Protein AF-A0A923B7R2-F1 (afdb_monomer)

Structure (mmCIF, N/CA/C/O backbone):
data_AF-A0A923B7R2-F1
#
_entry.id   AF-A0A923B7R2-F1
#
loop_
_atom_site.group_PDB
_atom_site.id
_atom_site.type_symbol
_atom_site.label_atom_id
_atom_site.label_alt_id
_atom_site.label_comp_id
_atom_site.label_asym_id
_atom_site.label_entity_id
_atom_site.label_seq_id
_atom_site.pdbx_PDB_ins_code
_atom_site.Cartn_x
_atom_site.Cartn_y
_atom_site.Cartn_z
_atom_site.occupancy
_atom_site.B_iso_or_equiv
_atom_site.auth_seq_id
_atom_site.auth_comp_id
_atom_site.auth_asym_id
_atom_site.auth_atom_id
_atom_site.pdbx_PDB_model_num
ATOM 1 N N . MET A 1 1 ? 20.388 -42.501 -27.452 1.00 42.38 1 MET A N 1
ATOM 2 C CA . MET A 1 1 ? 20.254 -43.195 -26.150 1.00 42.38 1 MET A CA 1
ATOM 3 C C . MET A 1 1 ? 20.115 -42.126 -25.075 1.00 42.38 1 MET A C 1
ATOM 5 O O . MET A 1 1 ? 20.877 -41.170 -25.158 1.00 42.38 1 MET A O 1
ATOM 9 N N . PRO A 1 2 ? 19.153 -42.205 -24.140 1.00 53.19 2 PRO A N 1
ATOM 10 C CA . PRO A 1 2 ? 19.069 -41.233 -23.049 1.00 53.19 2 PRO A CA 1
ATOM 11 C C . PRO A 1 2 ? 20.236 -41.446 -22.065 1.00 53.19 2 PRO A C 1
ATOM 13 O O . PRO A 1 2 ? 20.651 -42.596 -21.878 1.00 53.19 2 PRO A O 1
ATOM 16 N N . PRO A 1 3 ? 20.800 -40.387 -21.454 1.00 56.22 3 PRO A N 1
ATOM 17 C CA . PRO A 1 3 ? 21.884 -40.548 -20.495 1.00 56.22 3 PRO A CA 1
ATOM 18 C C . PRO A 1 3 ? 21.389 -41.209 -19.202 1.00 56.22 3 PRO A C 1
ATOM 20 O O . PRO A 1 3 ? 20.280 -40.962 -18.724 1.00 56.22 3 PRO A O 1
ATOM 23 N N . LYS A 1 4 ? 22.237 -42.086 -18.658 1.00 50.56 4 LYS A N 1
ATOM 24 C CA . LYS A 1 4 ? 22.033 -42.821 -17.407 1.00 50.56 4 LYS A CA 1
ATOM 25 C C . LYS A 1 4 ? 21.862 -41.847 -16.241 1.00 50.56 4 LYS A C 1
ATOM 27 O O . LYS A 1 4 ? 22.716 -41.001 -15.997 1.00 50.56 4 LYS A O 1
ATOM 32 N N . LYS A 1 5 ? 20.783 -42.032 -15.481 1.00 51.66 5 LYS A N 1
ATOM 33 C CA . LYS A 1 5 ? 20.610 -41.438 -14.156 1.00 51.66 5 LYS A CA 1
ATOM 34 C C . LYS A 1 5 ? 21.674 -42.018 -13.220 1.00 51.66 5 LYS A C 1
ATOM 36 O O . LYS A 1 5 ? 21.699 -43.230 -13.021 1.00 51.66 5 LYS A O 1
ATOM 41 N N . GLY A 1 6 ? 22.511 -41.149 -12.656 1.00 56.31 6 GLY A N 1
ATOM 42 C CA . GLY A 1 6 ? 23.387 -41.489 -11.534 1.00 56.31 6 GLY A CA 1
ATOM 43 C C . GLY A 1 6 ? 24.886 -41.523 -11.815 1.00 56.31 6 GLY A C 1
ATOM 44 O O . GLY A 1 6 ? 25.556 -42.351 -11.210 1.00 56.31 6 GLY A O 1
ATOM 45 N N . ASP A 1 7 ? 25.419 -40.648 -12.673 1.00 44.09 7 ASP A N 1
ATOM 46 C CA . ASP A 1 7 ? 26.861 -40.375 -12.650 1.00 44.09 7 ASP A CA 1
ATOM 47 C C . ASP A 1 7 ? 27.112 -39.055 -11.911 1.00 44.09 7 ASP A C 1
ATOM 49 O O . ASP A 1 7 ? 26.801 -37.963 -12.392 1.00 44.09 7 ASP A O 1
ATOM 53 N N . GLY A 1 8 ? 27.553 -39.196 -10.660 1.00 53.47 8 GLY A N 1
ATOM 54 C CA . GLY A 1 8 ? 27.821 -38.119 -9.714 1.00 53.47 8 GLY A CA 1
ATOM 55 C C . GLY A 1 8 ? 29.089 -37.364 -10.085 1.00 53.47 8 GLY A C 1
ATOM 56 O O . GLY A 1 8 ? 30.138 -37.558 -9.475 1.00 53.47 8 GLY A O 1
ATOM 57 N N . GLY A 1 9 ? 28.979 -36.488 -11.081 1.00 41.12 9 GLY A N 1
ATOM 58 C CA . GLY A 1 9 ? 30.006 -35.504 -11.391 1.00 41.12 9 GLY A CA 1
ATOM 59 C C . GLY A 1 9 ? 30.123 -34.484 -10.261 1.00 41.12 9 GLY A C 1
ATOM 60 O O . GLY A 1 9 ? 29.266 -33.613 -10.114 1.00 41.12 9 GLY A O 1
ATOM 61 N N . ASN A 1 10 ? 31.197 -34.599 -9.478 1.00 52.81 10 ASN A N 1
ATOM 62 C CA . ASN A 1 10 ? 31.708 -33.560 -8.587 1.00 52.81 10 ASN A CA 1
ATOM 63 C C . ASN A 1 10 ? 31.995 -32.285 -9.394 1.00 52.81 10 ASN A C 1
ATOM 65 O O . ASN A 1 10 ? 33.090 -32.102 -9.919 1.00 52.81 10 ASN A O 1
ATOM 69 N N . GLY A 1 11 ? 30.996 -31.417 -9.509 1.00 48.88 11 GLY A N 1
ATOM 70 C CA . GLY A 1 11 ? 31.123 -30.094 -10.095 1.00 48.88 11 GLY A CA 1
ATOM 71 C C . GLY A 1 11 ? 30.260 -29.122 -9.311 1.00 48.88 11 GLY A C 1
ATOM 72 O O . GLY A 1 11 ? 29.066 -29.362 -9.120 1.00 48.88 11 GLY A O 1
ATOM 73 N N . GLU A 1 12 ? 30.864 -28.019 -8.880 1.00 60.12 12 GLU A N 1
ATOM 74 C CA . GLU A 1 12 ? 30.288 -26.879 -8.146 1.00 60.12 12 GLU A CA 1
ATOM 75 C C . GLU A 1 12 ? 29.183 -26.126 -8.938 1.00 60.12 12 GLU A C 1
ATOM 77 O O . GLU A 1 12 ? 28.928 -24.948 -8.723 1.00 60.12 12 GLU A O 1
ATOM 82 N N . THR A 1 13 ? 28.522 -26.783 -9.898 1.00 61.81 13 THR A N 1
ATOM 83 C CA . THR A 1 13 ? 27.706 -26.178 -10.964 1.00 61.81 13 THR A CA 1
ATOM 84 C C . THR A 1 13 ? 26.340 -26.851 -11.085 1.00 61.81 13 THR A C 1
ATOM 86 O O . THR A 1 13 ? 25.970 -27.399 -12.117 1.00 61.81 13 THR A O 1
ATOM 89 N N . GLY A 1 14 ? 25.552 -26.859 -10.018 1.00 67.12 14 GLY A N 1
ATOM 90 C CA . GLY A 1 14 ? 24.132 -27.206 -10.158 1.00 67.12 14 GLY A CA 1
ATOM 91 C C . GLY A 1 14 ? 23.295 -26.532 -9.100 1.00 67.12 14 GLY A C 1
ATOM 92 O O . GLY A 1 14 ? 23.852 -25.902 -8.202 1.00 67.12 14 GLY A O 1
ATOM 93 N N . ASP A 1 15 ? 21.986 -26.670 -9.230 1.00 72.69 15 ASP A N 1
ATOM 94 C CA . ASP A 1 15 ? 21.039 -25.926 -8.417 1.00 72.69 15 ASP A CA 1
ATOM 95 C C . ASP A 1 15 ? 21.229 -26.244 -6.917 1.00 72.69 15 ASP A C 1
ATOM 97 O O . ASP A 1 15 ? 21.116 -27.410 -6.523 1.00 72.69 15 ASP A 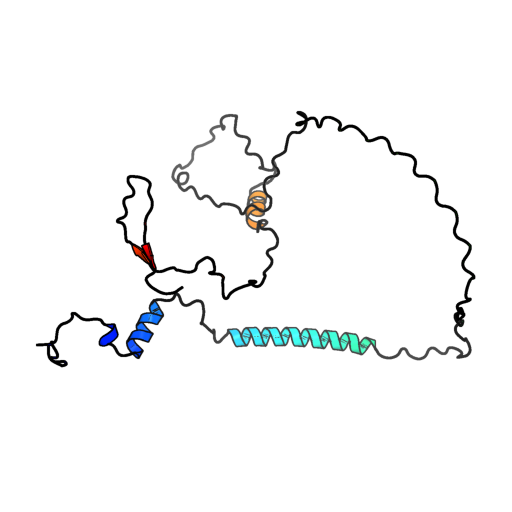O 1
ATOM 101 N N . PRO A 1 16 ? 21.533 -25.240 -6.072 1.00 72.44 16 PRO A N 1
ATOM 102 C CA . PRO A 1 16 ? 21.621 -25.408 -4.623 1.00 72.44 16 PRO A CA 1
ATOM 103 C C . PRO A 1 16 ? 20.347 -26.006 -4.010 1.00 72.44 16 PRO A C 1
ATOM 105 O O . PRO A 1 16 ? 20.421 -26.696 -2.999 1.00 72.44 16 PRO A O 1
ATOM 108 N N . ARG A 1 17 ? 19.183 -25.808 -4.643 1.00 67.56 17 ARG A N 1
ATOM 109 C CA . ARG A 1 17 ? 17.888 -26.337 -4.181 1.00 67.56 17 ARG A CA 1
ATOM 110 C C . ARG A 1 17 ? 17.811 -27.861 -4.196 1.00 67.56 17 ARG A C 1
ATOM 112 O O . ARG A 1 17 ? 17.057 -28.435 -3.423 1.00 67.56 17 ARG A O 1
ATOM 119 N N . GLU A 1 18 ? 18.584 -28.500 -5.070 1.00 75.50 18 GLU A N 1
ATOM 120 C CA . GLU A 1 18 ? 18.564 -29.953 -5.278 1.00 75.50 18 GLU A CA 1
ATOM 121 C C . GLU A 1 18 ? 19.659 -30.679 -4.484 1.00 75.50 18 GLU A C 1
ATOM 123 O O . GLU A 1 18 ? 19.715 -31.910 -4.477 1.00 75.50 18 GLU A O 1
ATOM 128 N N . ARG A 1 19 ? 20.570 -29.932 -3.846 1.00 74.94 19 ARG A N 1
ATOM 129 C CA . ARG A 1 19 ? 21.694 -30.498 -3.082 1.00 74.94 19 ARG A CA 1
ATOM 130 C C . ARG A 1 19 ? 21.640 -30.196 -1.596 1.00 74.94 19 ARG A C 1
ATOM 132 O O . ARG A 1 19 ? 22.131 -31.006 -0.813 1.00 74.94 19 ARG A O 1
ATOM 139 N N . GLU A 1 20 ? 21.080 -29.054 -1.215 1.00 80.31 20 GLU A N 1
ATOM 140 C CA . GLU A 1 20 ? 21.028 -28.644 0.182 1.00 80.31 20 GLU A CA 1
ATOM 141 C C . GLU A 1 20 ? 19.843 -29.283 0.910 1.00 80.31 20 GLU A C 1
ATOM 143 O O . GLU A 1 20 ? 18.773 -29.516 0.344 1.00 80.31 20 GLU A O 1
ATOM 148 N N . SER A 1 21 ? 20.031 -29.581 2.195 1.00 79.94 21 SER A N 1
ATOM 149 C CA . SER A 1 21 ? 18.956 -30.113 3.029 1.00 79.94 21 SER A CA 1
ATOM 150 C C . SER A 1 21 ? 17.892 -29.041 3.291 1.00 79.94 21 SER A C 1
ATOM 152 O O . SER A 1 21 ? 18.178 -27.843 3.345 1.00 79.94 21 SER A O 1
ATOM 154 N N . ALA A 1 22 ? 16.643 -29.471 3.495 1.00 76.56 22 ALA A N 1
ATOM 155 C CA . ALA A 1 22 ? 15.507 -28.572 3.723 1.00 76.56 22 ALA A CA 1
ATOM 156 C C . ALA A 1 22 ? 15.728 -27.586 4.889 1.00 76.56 22 ALA A C 1
ATOM 158 O O . ALA A 1 22 ? 15.224 -26.468 4.859 1.00 76.56 22 ALA A O 1
ATOM 159 N N . GLU A 1 23 ? 16.525 -27.971 5.887 1.00 78.94 23 GLU A N 1
ATOM 160 C CA . GLU A 1 23 ? 16.884 -27.125 7.030 1.00 78.94 23 GLU A CA 1
ATOM 161 C C . GLU A 1 23 ? 17.796 -25.950 6.634 1.00 78.94 23 GLU A C 1
ATOM 163 O O . GLU A 1 23 ? 17.653 -24.846 7.158 1.00 78.94 23 GLU A O 1
ATOM 168 N N . ILE A 1 24 ? 18.709 -26.158 5.679 1.00 78.31 24 ILE A N 1
ATOM 169 C CA . ILE A 1 24 ? 19.618 -25.120 5.166 1.00 78.31 24 ILE A CA 1
ATOM 170 C C . ILE A 1 24 ? 18.844 -24.147 4.268 1.00 78.31 24 ILE A C 1
ATOM 172 O O . ILE A 1 24 ? 19.060 -22.935 4.329 1.00 78.31 24 ILE A O 1
ATOM 176 N N . ILE A 1 25 ? 17.892 -24.666 3.488 1.00 75.69 25 ILE A N 1
ATOM 177 C CA . ILE A 1 25 ? 16.995 -23.866 2.646 1.00 75.69 25 ILE A CA 1
ATOM 178 C C . ILE A 1 25 ? 16.076 -22.989 3.517 1.00 75.69 25 ILE A C 1
ATOM 180 O O . ILE A 1 25 ? 15.935 -21.796 3.238 1.00 75.69 25 ILE A O 1
ATOM 184 N N . ASP A 1 26 ? 15.520 -23.531 4.609 1.00 77.81 26 ASP A N 1
ATOM 185 C CA . ASP A 1 26 ? 14.723 -22.760 5.579 1.00 77.81 26 ASP A CA 1
ATOM 186 C C . ASP A 1 26 ? 15.568 -21.658 6.244 1.00 77.81 26 ASP A C 1
ATOM 188 O O . ASP A 1 26 ? 15.174 -20.488 6.265 1.00 77.81 26 ASP A O 1
ATOM 192 N N . LEU A 1 27 ? 16.788 -21.988 6.688 1.00 77.31 27 LEU A N 1
ATOM 193 C CA . LEU A 1 27 ? 17.702 -21.028 7.314 1.00 77.31 27 LEU A CA 1
ATOM 194 C C . LEU A 1 27 ? 18.113 -19.888 6.368 1.00 77.31 27 LEU A C 1
ATOM 196 O O . LEU A 1 27 ? 18.173 -18.734 6.795 1.00 77.31 27 LEU A O 1
ATOM 200 N N . ALA A 1 28 ? 18.360 -20.186 5.091 1.00 74.94 28 ALA A N 1
ATOM 201 C CA . ALA A 1 28 ? 18.677 -19.175 4.085 1.00 74.94 28 ALA A CA 1
ATOM 202 C C . ALA A 1 28 ? 17.469 -18.273 3.776 1.00 74.94 28 ALA A C 1
ATOM 204 O O . ALA A 1 28 ? 17.620 -17.059 3.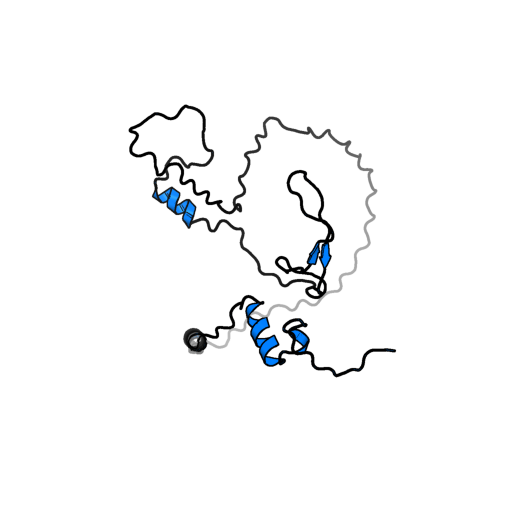628 1.00 74.94 28 ALA A O 1
ATOM 205 N N . SER A 1 29 ? 16.258 -18.841 3.735 1.00 73.38 29 SER A N 1
ATOM 206 C CA . SER A 1 29 ? 15.032 -18.084 3.454 1.00 73.38 29 SER A CA 1
ATOM 207 C C . SER A 1 29 ? 14.625 -17.136 4.591 1.00 73.38 29 SER A C 1
ATOM 209 O O . SER A 1 29 ? 14.029 -16.089 4.339 1.00 73.38 29 SER A O 1
ATOM 211 N N . ARG A 1 30 ? 15.038 -17.408 5.838 1.00 68.38 30 ARG A N 1
ATOM 212 C CA . ARG A 1 30 ? 14.836 -16.493 6.979 1.00 68.38 30 ARG A CA 1
ATOM 213 C C . ARG A 1 30 ? 15.548 -15.149 6.842 1.00 68.38 30 ARG A C 1
ATOM 215 O O . ARG A 1 30 ? 15.134 -14.191 7.486 1.00 68.38 30 ARG A O 1
ATOM 222 N N . ALA A 1 31 ? 16.596 -15.060 6.024 1.00 67.69 31 ALA A N 1
ATOM 223 C CA . ALA A 1 31 ? 17.252 -13.790 5.717 1.00 67.69 31 ALA A CA 1
ATOM 224 C C . ALA A 1 31 ? 16.562 -13.021 4.574 1.00 67.69 31 ALA A C 1
ATOM 226 O O . ALA A 1 31 ? 16.839 -11.837 4.388 1.00 67.69 31 ALA A O 1
ATOM 227 N N . ALA A 1 32 ? 15.679 -13.676 3.810 1.00 69.00 32 ALA A N 1
ATOM 228 C CA . ALA A 1 32 ? 15.006 -13.088 2.653 1.00 69.00 32 ALA A CA 1
ATOM 229 C C . ALA A 1 32 ? 13.777 -12.247 3.031 1.00 69.00 32 ALA A C 1
ATOM 231 O O . ALA A 1 32 ? 13.371 -11.378 2.260 1.00 69.00 32 ALA A O 1
ATOM 232 N N . PHE A 1 33 ? 13.209 -12.464 4.220 1.00 65.56 33 PHE A N 1
ATOM 233 C CA . PHE A 1 33 ? 12.077 -11.689 4.716 1.00 65.56 33 PHE A CA 1
ATOM 234 C C . PHE A 1 33 ? 12.524 -10.750 5.844 1.00 65.56 33 PHE A C 1
ATOM 236 O O . PHE A 1 33 ? 13.164 -11.201 6.798 1.00 65.56 33 PHE A O 1
ATOM 243 N N . PRO A 1 34 ? 12.197 -9.445 5.789 1.00 66.00 34 PRO A N 1
ATOM 244 C CA . PRO A 1 34 ? 12.431 -8.560 6.918 1.00 66.00 34 PRO A CA 1
ATOM 245 C C . PRO A 1 34 ? 11.589 -9.050 8.099 1.00 66.00 34 PRO A C 1
ATOM 247 O O . PRO A 1 34 ? 10.363 -9.105 8.023 1.00 66.00 34 PRO A O 1
ATOM 250 N N . ALA A 1 35 ? 12.246 -9.423 9.195 1.00 64.50 35 ALA A N 1
ATOM 251 C CA . ALA A 1 35 ? 11.570 -9.862 10.406 1.00 64.50 35 ALA A CA 1
ATOM 252 C C . ALA A 1 35 ? 10.789 -8.689 11.025 1.00 64.50 35 ALA A C 1
ATOM 254 O O . ALA A 1 35 ? 11.336 -7.897 11.797 1.00 64.50 35 ALA A O 1
ATOM 255 N N . VAL A 1 36 ? 9.501 -8.572 10.700 1.00 60.22 36 VAL A N 1
ATOM 256 C CA . VAL A 1 36 ? 8.592 -7.641 11.373 1.00 60.22 36 VAL A CA 1
ATOM 257 C C . VAL A 1 36 ? 8.193 -8.268 12.708 1.00 60.22 36 VAL A C 1
ATOM 259 O O . VAL A 1 36 ? 7.201 -8.969 12.837 1.00 60.22 36 VAL A O 1
ATOM 262 N N . THR A 1 37 ? 9.051 -8.031 13.700 1.00 55.97 37 THR A N 1
ATOM 263 C CA . THR A 1 37 ? 8.767 -8.109 15.140 1.00 55.97 37 THR A CA 1
ATOM 264 C C . THR A 1 37 ? 8.125 -9.402 15.662 1.00 55.97 37 THR A C 1
ATOM 266 O O . THR A 1 37 ? 7.014 -9.375 16.172 1.00 55.97 37 THR A O 1
ATOM 269 N N . ASP A 1 38 ? 8.904 -10.483 15.732 1.00 58.59 38 ASP A N 1
ATOM 270 C CA . ASP A 1 38 ? 8.638 -11.609 16.651 1.00 58.59 38 ASP A CA 1
ATOM 271 C C . ASP A 1 38 ? 9.498 -11.539 17.922 1.00 58.59 38 ASP A C 1
ATOM 273 O O . ASP A 1 38 ? 9.774 -12.535 18.595 1.00 58.59 38 ASP A O 1
ATOM 277 N N . ARG A 1 39 ? 9.967 -10.344 18.304 1.00 62.81 39 ARG A N 1
ATOM 278 C CA . ARG A 1 39 ? 10.688 -10.206 19.570 1.00 62.81 39 ARG A CA 1
ATOM 279 C C . ARG A 1 39 ? 9.679 -10.057 20.701 1.00 62.81 39 ARG A C 1
ATOM 281 O O . ARG A 1 39 ? 9.490 -8.963 21.221 1.00 62.81 39 ARG A O 1
ATOM 288 N N . LYS A 1 40 ? 9.076 -11.175 21.118 1.00 62.00 40 LYS A N 1
ATOM 289 C CA . LYS A 1 40 ? 8.391 -11.283 22.413 1.00 62.00 40 LYS A CA 1
ATOM 290 C C . LYS A 1 40 ? 9.414 -10.997 23.511 1.00 62.00 40 LYS A C 1
ATOM 292 O O . LYS A 1 40 ? 10.115 -11.891 23.988 1.00 62.00 40 LYS A O 1
ATOM 297 N N . ALA A 1 41 ? 9.561 -9.728 23.874 1.00 68.00 41 ALA A N 1
ATOM 298 C CA . ALA A 1 41 ? 10.423 -9.330 24.968 1.00 68.00 41 ALA A CA 1
ATOM 299 C C . ALA A 1 41 ? 9.866 -9.974 26.245 1.00 68.00 41 ALA A C 1
ATOM 301 O O . ALA A 1 41 ? 8.673 -9.882 26.528 1.00 68.00 41 ALA A O 1
ATOM 302 N N . LYS A 1 42 ? 10.709 -10.652 27.034 1.00 69.19 42 LYS A N 1
ATOM 303 C CA . LYS A 1 42 ? 10.286 -11.263 28.311 1.00 69.19 42 LYS A CA 1
ATOM 304 C C . LYS A 1 42 ? 9.610 -10.252 29.256 1.00 69.19 42 LYS A C 1
ATOM 306 O O . LYS A 1 42 ? 8.833 -10.660 30.111 1.00 69.19 42 LYS A O 1
ATOM 311 N N . SER A 1 43 ? 9.879 -8.958 29.076 1.00 72.25 43 SER A N 1
ATOM 312 C CA . SER A 1 43 ? 9.282 -7.846 29.820 1.00 72.25 43 SER A CA 1
ATOM 313 C C . SER A 1 43 ? 7.847 -7.499 29.414 1.00 72.25 43 SER A C 1
ATOM 315 O O . SER A 1 43 ? 7.151 -6.874 30.205 1.00 72.25 43 SER A O 1
ATOM 317 N N . ASP A 1 44 ? 7.388 -7.912 28.232 1.00 72.94 44 ASP A N 1
ATOM 318 C CA . ASP A 1 44 ? 6.077 -7.517 27.696 1.00 72.94 44 ASP A CA 1
ATOM 319 C C . ASP A 1 44 ? 4.916 -8.180 28.460 1.00 72.94 44 ASP A C 1
ATOM 321 O O . ASP A 1 44 ? 3.854 -7.604 28.674 1.00 72.94 44 ASP A O 1
ATOM 325 N N . GLY A 1 45 ? 5.155 -9.385 28.991 1.00 79.88 45 GLY A N 1
ATOM 326 C CA . GLY A 1 45 ? 4.209 -10.037 29.901 1.00 79.88 45 GLY A CA 1
ATOM 327 C C . GLY A 1 45 ? 4.113 -9.343 31.263 1.00 79.88 45 GLY A C 1
ATOM 328 O O . GLY A 1 45 ? 3.052 -9.356 31.882 1.00 79.88 45 GLY A O 1
ATOM 329 N N . LEU A 1 46 ? 5.201 -8.717 31.724 1.00 85.56 46 LEU A N 1
ATOM 330 C CA . LEU A 1 46 ? 5.238 -8.040 33.020 1.00 85.56 46 LEU A CA 1
ATOM 331 C C . LEU A 1 46 ? 4.568 -6.663 32.953 1.00 85.56 46 LEU A C 1
ATOM 333 O O . LEU A 1 46 ? 3.824 -6.316 33.866 1.00 85.56 46 LEU A O 1
ATOM 337 N N . SER A 1 47 ? 4.781 -5.904 31.873 1.00 86.06 47 SER A N 1
ATOM 338 C CA . SER A 1 47 ? 4.090 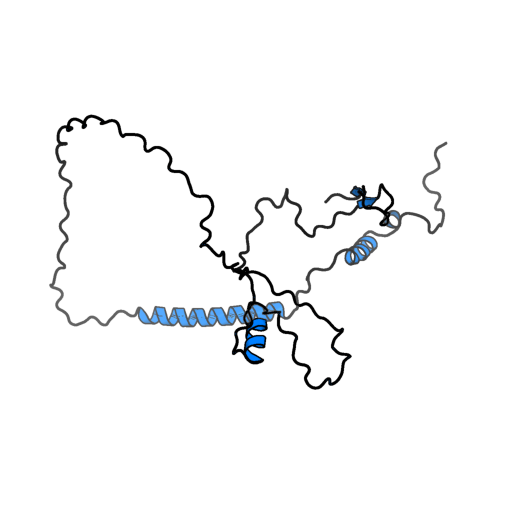-4.627 31.640 1.00 86.06 47 SER A CA 1
ATOM 339 C C . SER A 1 47 ? 2.587 -4.830 31.449 1.00 86.06 47 SER A C 1
ATOM 341 O O . SER A 1 47 ? 1.796 -4.100 32.046 1.00 86.06 47 SER A O 1
ATOM 343 N N . LEU A 1 48 ? 2.182 -5.859 30.696 1.00 89.88 48 LEU A N 1
ATOM 344 C CA . LEU A 1 48 ? 0.774 -6.212 30.524 1.00 89.88 48 LEU A CA 1
ATOM 345 C C . LEU A 1 48 ? 0.130 -6.627 31.856 1.00 89.88 48 LEU A C 1
ATOM 347 O O . LEU A 1 48 ? -0.925 -6.108 32.213 1.00 89.88 48 LEU A O 1
ATOM 351 N N . ALA A 1 49 ? 0.777 -7.506 32.629 1.00 88.44 49 ALA A N 1
ATOM 352 C CA . ALA A 1 49 ? 0.267 -7.926 33.935 1.00 88.44 49 ALA A CA 1
ATOM 353 C C . ALA A 1 49 ? 0.167 -6.756 34.930 1.00 88.44 49 ALA A C 1
ATOM 355 O O . ALA A 1 49 ? -0.834 -6.633 35.637 1.00 88.44 49 ALA A O 1
ATOM 356 N N . ALA A 1 50 ? 1.164 -5.865 34.951 1.00 93.38 50 ALA A N 1
ATOM 357 C CA . ALA A 1 50 ? 1.137 -4.660 35.774 1.00 93.38 50 ALA A CA 1
ATOM 358 C C . ALA A 1 50 ? -0.005 -3.714 35.365 1.00 93.38 50 ALA A C 1
ATOM 360 O O . ALA A 1 50 ? -0.728 -3.218 36.228 1.00 93.38 50 ALA A O 1
ATOM 361 N N . GLY A 1 51 ? -0.219 -3.512 34.061 1.00 92.75 51 GLY A N 1
ATOM 362 C CA . GLY A 1 51 ? -1.326 -2.705 33.547 1.00 92.75 51 GLY A CA 1
ATOM 363 C C . GLY A 1 51 ? -2.694 -3.264 33.944 1.00 92.75 51 GLY A C 1
ATOM 364 O O . GLY A 1 51 ? -3.536 -2.531 34.462 1.00 92.75 51 GLY A O 1
ATOM 365 N N . VAL A 1 52 ? -2.897 -4.576 33.785 1.00 95.06 52 VAL A N 1
ATOM 366 C CA . VAL A 1 52 ? -4.145 -5.251 34.184 1.00 95.06 52 VAL A CA 1
ATOM 367 C C . VAL A 1 52 ? -4.385 -5.131 35.691 1.00 95.06 52 VAL A C 1
ATOM 369 O O . VAL A 1 52 ? -5.512 -4.864 36.106 1.00 95.06 52 VAL A O 1
ATOM 372 N N . ALA A 1 53 ? -3.342 -5.259 36.515 1.00 95.69 53 ALA A N 1
ATOM 373 C CA . ALA A 1 53 ? -3.461 -5.109 37.964 1.00 95.69 53 ALA A CA 1
ATOM 374 C C . ALA A 1 53 ? -3.906 -3.694 38.371 1.00 95.69 53 ALA A C 1
ATOM 376 O O . ALA A 1 53 ? -4.795 -3.551 39.210 1.00 95.69 53 ALA A O 1
ATOM 377 N N . VAL A 1 54 ? -3.343 -2.652 37.748 1.00 96.00 54 VAL A N 1
ATOM 378 C CA . VAL A 1 54 ? -3.720 -1.254 38.021 1.00 96.00 54 VAL A CA 1
ATOM 379 C C . VAL A 1 54 ? -5.176 -0.992 37.639 1.00 96.00 54 VAL A C 1
ATOM 381 O O . VAL A 1 54 ? -5.927 -0.433 38.439 1.00 96.00 54 VAL A O 1
ATOM 384 N N . VAL A 1 55 ? -5.601 -1.437 36.452 1.00 96.75 55 VAL A N 1
ATOM 385 C CA . VAL A 1 55 ? -6.990 -1.272 35.991 1.00 96.75 55 VAL A CA 1
ATOM 386 C C . VAL A 1 55 ? -7.963 -2.039 36.891 1.00 96.75 55 VAL A C 1
ATOM 388 O O . VAL A 1 55 ? -9.003 -1.501 37.268 1.00 96.75 55 VAL A O 1
ATOM 391 N N . GLY A 1 56 ? -7.613 -3.264 37.293 1.00 97.50 56 GLY A N 1
ATOM 392 C CA . GLY A 1 56 ? -8.419 -4.068 38.212 1.00 97.50 56 GLY A CA 1
ATOM 393 C C . GLY A 1 56 ? -8.596 -3.411 39.583 1.00 97.50 56 GLY A C 1
ATOM 394 O O . GLY A 1 56 ? -9.708 -3.379 40.107 1.00 97.50 56 GLY A O 1
ATOM 395 N N . LEU A 1 57 ? -7.530 -2.825 40.139 1.00 97.06 57 LEU A N 1
ATOM 396 C CA . LEU A 1 57 ? -7.582 -2.119 41.422 1.00 97.06 57 LEU A CA 1
ATOM 397 C C . LEU A 1 57 ? -8.482 -0.878 41.326 1.00 97.06 57 LEU A C 1
ATOM 399 O O . LEU A 1 57 ? -9.361 -0.679 42.164 1.00 97.06 57 LEU A O 1
ATOM 403 N N . LEU A 1 58 ? -8.333 -0.086 40.259 1.00 97.38 58 LEU A N 1
ATOM 404 C CA . LEU A 1 58 ? -9.175 1.089 40.022 1.00 97.38 58 LEU A CA 1
ATOM 405 C C . LEU A 1 58 ? -10.659 0.704 39.867 1.00 97.38 58 LEU A C 1
ATOM 407 O O . LEU A 1 58 ? -11.541 1.362 40.424 1.00 97.38 58 LEU A O 1
ATOM 411 N N . GLY A 1 59 ? -10.938 -0.394 39.159 1.00 97.38 59 GLY A N 1
ATOM 412 C CA . GLY A 1 59 ? -12.286 -0.940 39.002 1.00 97.38 59 GLY A CA 1
ATOM 413 C C . GLY A 1 59 ? -12.888 -1.407 40.328 1.00 97.38 59 GLY A C 1
ATOM 414 O O . GLY A 1 59 ? -14.033 -1.075 40.628 1.00 97.38 59 GLY A O 1
ATOM 415 N N . ALA A 1 60 ? -12.108 -2.104 41.158 1.00 97.00 60 ALA A N 1
ATOM 416 C CA . ALA A 1 60 ? -12.544 -2.568 42.473 1.00 97.00 60 ALA A CA 1
ATOM 417 C C . ALA A 1 60 ? -12.886 -1.403 43.417 1.00 97.00 60 ALA A C 1
ATOM 419 O O . ALA A 1 60 ? -13.925 -1.436 44.076 1.00 97.00 60 ALA A O 1
ATOM 420 N N . VAL A 1 61 ? -12.065 -0.346 43.435 1.00 97.00 61 VAL A N 1
ATOM 421 C CA . VAL A 1 61 ? -12.335 0.873 44.219 1.00 97.00 61 VAL A CA 1
ATOM 422 C C . VAL A 1 61 ? -13.624 1.550 43.749 1.00 97.00 61 VAL A C 1
ATOM 424 O O . VAL A 1 61 ? -14.472 1.907 44.566 1.00 97.00 61 VAL A O 1
ATOM 427 N N . THR A 1 62 ? -13.813 1.673 42.433 1.00 94.12 62 THR A N 1
ATOM 428 C CA . THR A 1 62 ? -15.014 2.297 41.856 1.00 94.12 62 THR A CA 1
ATOM 429 C C . THR A 1 62 ? -16.277 1.487 42.163 1.00 94.12 62 THR A C 1
ATOM 431 O O . THR A 1 62 ? -17.298 2.045 42.568 1.00 94.12 62 THR A O 1
ATOM 434 N N . PHE A 1 63 ? -16.207 0.161 42.026 1.00 93.25 63 PHE A N 1
ATOM 435 C CA . PHE A 1 63 ? -17.316 -0.736 42.342 1.00 93.25 63 PHE A CA 1
ATOM 436 C C . PHE A 1 63 ? -17.684 -0.680 43.828 1.00 93.25 63 PHE A C 1
ATOM 438 O O . PHE A 1 63 ? -18.861 -0.588 44.172 1.00 93.25 63 PHE A O 1
ATOM 445 N N . TRP A 1 64 ? -16.688 -0.673 44.715 1.00 93.69 64 TRP A N 1
ATOM 446 C CA . TRP A 1 64 ? -16.908 -0.559 46.154 1.00 93.69 64 TRP A CA 1
ATOM 447 C C . TRP A 1 64 ? -17.562 0.774 46.544 1.00 93.69 64 TRP A C 1
ATOM 449 O O . TRP A 1 64 ? -18.478 0.789 47.371 1.00 93.69 64 TRP A O 1
ATOM 459 N N . ALA A 1 65 ? -17.170 1.876 45.898 1.00 89.88 65 ALA A N 1
ATOM 460 C CA . ALA A 1 65 ? -17.783 3.187 46.103 1.00 89.88 65 ALA A CA 1
ATOM 461 C C . ALA A 1 65 ? -19.267 3.205 45.686 1.00 89.88 65 ALA A C 1
ATOM 463 O O . ALA A 1 65 ? -20.118 3.674 46.441 1.00 89.88 65 ALA A O 1
ATOM 464 N N . MET A 1 66 ? -19.604 2.633 44.523 1.00 90.94 66 MET A N 1
ATOM 465 C CA . MET A 1 66 ? -20.998 2.536 44.065 1.00 90.94 66 MET A CA 1
ATOM 466 C C . MET A 1 66 ? -21.842 1.571 44.905 1.00 90.94 66 MET A C 1
ATOM 468 O O . MET A 1 66 ? -23.025 1.823 45.128 1.00 90.94 66 MET A O 1
ATOM 472 N N . ASN A 1 67 ? -21.253 0.468 45.370 1.00 88.81 67 ASN A N 1
ATOM 473 C CA . ASN A 1 67 ? -21.949 -0.505 46.206 1.00 88.81 67 ASN A CA 1
ATOM 474 C C . ASN A 1 67 ? -22.249 0.059 47.602 1.00 88.81 67 ASN A C 1
ATOM 476 O O . ASN A 1 67 ? -23.325 -0.177 48.142 1.00 88.81 67 ASN A O 1
ATOM 480 N N . SER A 1 68 ? -21.334 0.858 48.156 1.00 80.56 68 SER A N 1
ATOM 481 C CA . SER A 1 68 ? -21.535 1.534 49.444 1.00 80.56 68 SER A CA 1
ATOM 482 C C . SER A 1 68 ? -22.657 2.575 49.394 1.00 80.56 68 SER A C 1
ATOM 484 O O . SER A 1 68 ? -23.364 2.749 50.375 1.00 80.56 68 SER A O 1
ATOM 486 N N . ALA A 1 69 ? -22.890 3.219 48.245 1.00 72.38 69 ALA A N 1
ATOM 487 C CA . ALA A 1 69 ? -23.983 4.180 48.070 1.00 72.38 69 ALA A CA 1
ATOM 488 C C . ALA A 1 69 ? -25.386 3.539 47.983 1.00 72.38 69 ALA A C 1
ATOM 490 O O . ALA A 1 69 ? -26.380 4.255 47.914 1.00 72.38 69 ALA A O 1
ATOM 491 N N . ARG A 1 70 ? -25.486 2.203 47.959 1.00 76.69 70 ARG A N 1
ATOM 492 C CA . ARG A 1 70 ? -26.762 1.465 47.903 1.00 76.69 70 ARG A CA 1
ATOM 493 C C . ARG A 1 70 ? -27.251 0.977 49.263 1.00 76.69 70 ARG A C 1
ATOM 495 O O . ARG A 1 70 ? -28.217 0.218 49.312 1.00 76.69 70 ARG A O 1
ATOM 502 N N . THR A 1 71 ? -26.628 1.401 50.364 1.00 71.69 71 THR A N 1
ATOM 503 C CA . THR A 1 71 ? -27.232 1.224 51.689 1.00 71.69 71 THR A CA 1
ATOM 504 C C . THR A 1 71 ? -28.602 1.904 51.725 1.00 71.69 71 THR A C 1
ATOM 506 O O . THR A 1 71 ? -28.684 3.075 51.347 1.00 71.69 71 THR A O 1
ATOM 509 N N . PRO A 1 72 ? -29.667 1.200 52.150 1.00 68.00 72 PRO A N 1
ATOM 510 C CA . PRO A 1 72 ? -30.993 1.791 52.248 1.00 68.00 72 PRO A CA 1
ATOM 511 C C . PRO A 1 72 ? -30.960 2.988 53.203 1.00 68.00 72 PRO A C 1
ATOM 513 O O . PRO A 1 72 ? -30.312 2.936 54.252 1.00 68.00 72 PRO A O 1
ATOM 516 N N . GLU A 1 73 ? -31.640 4.068 52.819 1.00 65.19 73 GLU A N 1
ATOM 517 C CA . GLU A 1 73 ? -31.876 5.212 53.698 1.00 65.19 73 GLU A CA 1
ATOM 518 C C . GLU A 1 73 ? -32.560 4.711 54.984 1.00 65.19 73 GLU A C 1
ATOM 520 O O . GLU A 1 73 ? -33.449 3.857 54.898 1.00 65.19 73 GLU A O 1
ATOM 525 N N . PRO A 1 74 ? -32.163 5.181 56.183 1.00 64.12 74 PRO A N 1
ATOM 526 C CA . PRO A 1 74 ? -32.923 4.878 57.386 1.00 64.12 74 PRO A CA 1
ATOM 527 C C . PRO A 1 74 ? -34.354 5.372 57.175 1.00 64.12 74 PRO A C 1
ATOM 529 O O . PRO A 1 74 ? -34.553 6.527 56.796 1.00 64.12 74 PRO A O 1
ATOM 532 N N . GLU A 1 75 ? -35.329 4.484 57.387 1.00 60.72 75 GLU A N 1
ATOM 533 C CA . GLU A 1 75 ? -36.749 4.806 57.277 1.00 60.72 75 GLU A CA 1
ATOM 534 C C . GLU A 1 75 ? -37.035 6.089 58.062 1.00 60.72 75 GLU A C 1
ATOM 536 O O . GLU A 1 75 ? -36.919 6.144 59.290 1.00 60.72 75 GLU A O 1
ATOM 541 N N . GLY A 1 76 ? -37.369 7.153 57.333 1.00 60.22 76 GLY A N 1
ATOM 542 C CA . GLY A 1 76 ? -37.891 8.361 57.939 1.00 60.22 76 GLY A CA 1
ATOM 543 C C . GLY A 1 76 ? -39.172 8.009 58.687 1.00 60.22 76 GLY A C 1
ATOM 544 O O . GLY A 1 76 ? -40.038 7.317 58.155 1.00 60.22 76 GLY A O 1
ATOM 545 N N . ILE A 1 77 ? -39.299 8.498 59.919 1.00 54.69 77 ILE A N 1
ATOM 546 C CA . ILE A 1 77 ? -40.525 8.408 60.715 1.00 54.69 77 ILE A CA 1
ATOM 547 C C . ILE A 1 77 ? -41.598 9.235 59.987 1.00 54.69 77 ILE A C 1
ATOM 549 O O . ILE A 1 77 ? -41.729 10.439 60.194 1.00 54.69 77 ILE A O 1
ATOM 553 N N . GLY A 1 78 ? -42.314 8.594 59.066 1.00 61.16 78 GLY A N 1
ATOM 554 C CA . GLY A 1 78 ? -43.302 9.201 58.185 1.00 61.16 78 GLY A CA 1
ATOM 555 C C . GLY A 1 78 ? -44.530 8.305 58.068 1.00 61.16 78 GLY A C 1
ATOM 556 O O . GLY A 1 78 ? -44.431 7.118 57.782 1.00 61.16 78 GLY A O 1
ATOM 557 N N . ASN A 1 79 ? -45.696 8.888 58.336 1.00 65.50 79 ASN A N 1
ATOM 558 C CA . ASN A 1 79 ? -46.999 8.228 58.383 1.00 65.50 79 ASN A CA 1
ATOM 559 C C . ASN A 1 79 ? -47.333 7.491 57.057 1.00 65.50 79 ASN A C 1
ATOM 561 O O . ASN A 1 79 ? -47.401 8.154 56.021 1.00 65.50 79 ASN A O 1
ATOM 565 N N . PRO A 1 80 ? -47.618 6.171 57.053 1.00 60.44 80 PRO A N 1
ATOM 566 C CA . PRO A 1 80 ? -47.791 5.363 55.834 1.00 60.44 80 PRO A CA 1
ATOM 567 C C . PRO A 1 80 ? -49.108 5.595 55.066 1.00 60.44 80 PRO A C 1
ATOM 569 O O . PRO A 1 80 ? -49.481 4.778 54.228 1.00 60.44 80 PRO A O 1
ATOM 572 N N . ASN A 1 81 ? -49.840 6.683 55.327 1.00 60.47 81 ASN A N 1
ATOM 573 C CA . ASN A 1 81 ? -51.202 6.864 54.817 1.00 60.47 81 ASN A CA 1
ATOM 574 C C . ASN A 1 81 ? -51.364 8.007 53.806 1.00 60.47 81 ASN A C 1
ATOM 576 O O . ASN A 1 81 ? -52.357 8.733 53.843 1.00 60.47 81 ASN A O 1
ATOM 580 N N . VAL A 1 82 ? -50.409 8.178 52.892 1.00 58.12 82 VAL A N 1
ATOM 581 C CA . VAL A 1 82 ? -50.600 9.070 51.740 1.00 58.12 82 VAL A CA 1
ATOM 582 C C . VAL A 1 82 ? -50.477 8.252 50.460 1.00 58.12 82 VAL A C 1
ATOM 584 O O . VAL A 1 82 ? -49.385 7.899 50.025 1.00 58.12 82 VAL A O 1
ATOM 587 N N . ALA A 1 83 ? -51.630 7.901 49.891 1.00 62.28 83 ALA A N 1
ATOM 588 C CA . ALA A 1 83 ? -51.712 7.204 48.617 1.00 62.28 83 ALA A CA 1
ATOM 589 C C . ALA A 1 83 ? -51.207 8.113 47.475 1.00 62.28 83 ALA A C 1
ATOM 591 O O . ALA A 1 83 ? -51.586 9.288 47.427 1.00 62.28 83 ALA A O 1
ATOM 592 N N . PRO A 1 84 ? -50.385 7.603 46.540 1.00 64.50 84 PRO A N 1
ATOM 593 C CA . PRO A 1 84 ? -50.006 8.354 45.350 1.00 64.50 84 PRO A CA 1
ATOM 594 C C . PRO A 1 84 ? -51.235 8.588 44.448 1.00 64.50 84 PRO A C 1
ATOM 596 O O . PRO A 1 84 ? -52.092 7.704 44.345 1.00 64.50 84 PRO A O 1
ATOM 599 N N . PRO A 1 85 ? -51.342 9.746 43.768 1.00 60.19 85 PRO A N 1
ATOM 600 C CA . PRO A 1 85 ? -52.441 9.997 42.847 1.00 60.19 85 PRO A CA 1
ATOM 601 C C . PRO A 1 85 ? -52.381 9.010 41.677 1.00 60.19 85 PRO A C 1
ATOM 603 O O . PRO A 1 85 ? -51.400 8.946 40.937 1.00 60.19 85 PRO A O 1
ATOM 606 N N . GLN A 1 86 ? -53.443 8.223 41.525 1.00 60.84 86 GLN A N 1
ATOM 607 C CA . GLN A 1 86 ? -53.610 7.274 40.430 1.00 60.84 86 GLN A CA 1
ATOM 608 C C . GLN A 1 86 ? -53.820 8.033 39.116 1.00 60.84 86 GLN A C 1
ATOM 610 O O . GLN A 1 86 ? -54.756 8.821 38.976 1.00 60.84 86 GLN A O 1
ATOM 615 N N . ALA A 1 87 ? -52.948 7.779 38.140 1.00 58.44 87 ALA A N 1
ATOM 616 C CA . ALA A 1 87 ? -53.138 8.238 36.773 1.00 58.44 87 ALA A CA 1
ATOM 617 C C . ALA A 1 87 ? -54.364 7.542 36.159 1.00 58.44 87 ALA A C 1
ATOM 619 O O . ALA A 1 87 ? -54.479 6.315 36.187 1.00 58.44 87 ALA A O 1
ATOM 620 N N . ALA A 1 88 ? -55.285 8.336 35.614 1.00 53.75 88 ALA A N 1
ATOM 621 C CA . ALA A 1 88 ? -56.484 7.847 34.952 1.00 53.75 88 ALA A CA 1
ATOM 622 C C . ALA A 1 88 ? -56.124 7.031 33.700 1.00 53.75 88 ALA A C 1
ATOM 624 O O . ALA A 1 88 ? -55.425 7.506 32.804 1.00 53.75 88 ALA A O 1
ATOM 625 N N . VAL A 1 89 ? -56.633 5.803 33.634 1.00 52.47 89 VAL A N 1
ATOM 626 C CA . VAL A 1 89 ? -56.539 4.938 32.456 1.00 52.47 89 VAL A CA 1
ATOM 627 C C . VAL A 1 89 ? -57.570 5.428 31.438 1.00 52.47 89 VAL A C 1
ATOM 629 O O . VAL A 1 89 ? -58.774 5.321 31.668 1.00 52.47 89 VAL A O 1
ATOM 632 N N . VAL A 1 90 ? -57.114 6.004 30.326 1.00 52.38 90 VAL A N 1
ATOM 633 C CA . VAL A 1 90 ? -57.994 6.448 29.236 1.00 52.38 90 VAL A CA 1
ATOM 634 C C . VAL A 1 90 ? -58.344 5.236 28.371 1.00 52.38 90 VAL A C 1
ATOM 636 O O . VAL A 1 90 ? -57.475 4.649 27.729 1.00 52.38 90 VAL A O 1
ATOM 639 N N . GLN A 1 91 ? -59.614 4.833 28.375 1.00 56.16 91 GLN A N 1
ATOM 640 C CA . GLN A 1 91 ? -60.144 3.835 27.444 1.00 56.16 91 GLN A CA 1
ATOM 641 C C . GLN A 1 91 ? -60.209 4.440 26.028 1.00 56.16 91 GLN A C 1
ATOM 643 O O . GLN A 1 91 ? -60.670 5.578 25.889 1.00 56.16 91 GLN A O 1
ATOM 648 N N . PRO A 1 92 ? -59.801 3.725 24.964 1.00 51.84 92 PRO A N 1
ATOM 649 C CA . PRO A 1 92 ? -59.968 4.225 23.608 1.00 51.84 92 PRO A CA 1
ATOM 650 C C . PRO A 1 92 ? -61.449 4.159 23.218 1.00 51.84 92 PRO A C 1
ATOM 652 O O . PRO A 1 92 ? -62.024 3.085 23.048 1.00 51.84 92 PRO A O 1
ATOM 655 N N . THR A 1 93 ? -62.072 5.327 23.084 1.00 52.78 93 THR A N 1
ATOM 656 C CA . THR A 1 93 ? -63.384 5.472 22.452 1.00 52.78 93 THR A CA 1
ATOM 657 C C . THR A 1 93 ? -63.199 5.414 20.937 1.00 52.78 93 THR A C 1
ATOM 659 O O . THR A 1 93 ? -62.416 6.170 20.363 1.00 52.78 93 THR A O 1
ATOM 662 N N . ALA A 1 94 ? -63.897 4.490 20.276 1.00 55.97 94 ALA A N 1
ATOM 663 C CA . ALA A 1 94 ? -63.973 4.453 18.822 1.00 55.97 94 ALA A CA 1
ATOM 664 C C . ALA A 1 94 ? -64.713 5.710 18.338 1.00 55.97 94 ALA A C 1
ATOM 666 O O . ALA A 1 94 ? -65.925 5.833 18.512 1.00 55.97 94 ALA A O 1
ATOM 667 N N . GLN A 1 95 ? -63.974 6.666 17.775 1.00 58.72 95 GLN A N 1
ATOM 668 C CA . GLN A 1 95 ? -64.561 7.834 17.126 1.00 58.72 95 GLN A CA 1
ATOM 669 C C . GLN A 1 95 ? -65.118 7.435 15.747 1.00 58.72 95 GLN A C 1
ATOM 671 O O . GLN A 1 95 ? -64.428 6.736 14.999 1.00 58.72 95 GLN A O 1
ATOM 676 N N . PRO A 1 96 ? -66.337 7.865 15.372 1.00 59.31 96 PRO A N 1
ATOM 677 C CA . PRO A 1 96 ? -66.845 7.685 14.018 1.00 59.31 96 PRO A CA 1
ATOM 678 C C . PRO A 1 96 ? -66.026 8.537 13.044 1.00 59.31 96 PRO A C 1
ATOM 680 O O . PRO A 1 96 ? -65.788 9.719 13.292 1.00 59.31 96 PRO A O 1
ATOM 683 N N . VAL A 1 97 ? -65.610 7.934 11.932 1.00 60.94 97 VAL A N 1
ATOM 684 C CA . VAL A 1 97 ? -64.863 8.596 10.855 1.00 60.94 97 VAL A CA 1
ATOM 685 C C . VAL A 1 97 ? -65.752 9.675 10.210 1.00 60.94 97 VAL A C 1
ATOM 687 O O . VAL A 1 97 ? -66.834 9.332 9.728 1.00 60.94 97 VAL A O 1
ATOM 690 N N . PRO A 1 98 ? -65.352 10.960 10.176 1.00 58.25 98 PRO A N 1
ATOM 691 C CA . PRO A 1 98 ? -66.087 11.983 9.441 1.00 58.25 98 PRO A CA 1
ATOM 692 C C . PRO A 1 98 ? -65.912 11.792 7.931 1.00 58.25 98 PRO A C 1
ATOM 694 O O . PRO A 1 98 ? -64.817 11.492 7.453 1.00 58.25 98 PRO A O 1
ATOM 697 N N . ASN A 1 99 ? -67.003 11.988 7.190 1.00 58.84 99 ASN A N 1
ATOM 698 C CA . ASN A 1 99 ? -67.054 11.937 5.732 1.00 58.84 99 ASN A CA 1
ATOM 699 C C . ASN A 1 99 ? -65.933 12.755 5.067 1.00 58.84 99 ASN A C 1
ATOM 701 O O . ASN A 1 99 ? -65.636 13.878 5.472 1.00 58.84 99 ASN A O 1
ATOM 705 N N . ALA A 1 100 ? -65.373 12.187 3.997 1.00 57.03 100 ALA A N 1
ATOM 706 C CA . ALA A 1 100 ? -64.362 12.806 3.154 1.00 57.03 100 ALA A CA 1
ATOM 707 C C . ALA A 1 100 ? -64.839 14.150 2.574 1.00 57.03 100 ALA A C 1
ATOM 709 O O . ALA A 1 100 ? -65.874 14.229 1.908 1.00 57.03 100 ALA A O 1
ATOM 710 N N . SER A 1 101 ? -64.052 15.198 2.799 1.00 66.31 101 SER A N 1
ATOM 711 C CA . SER A 1 101 ? -64.169 16.486 2.116 1.00 66.31 101 SER A CA 1
ATOM 712 C C . SER A 1 101 ? -63.803 16.328 0.630 1.00 66.31 101 SER A C 1
ATOM 714 O O . SER A 1 101 ? -62.865 15.588 0.320 1.00 66.31 101 SER A O 1
ATOM 716 N N . PRO A 1 102 ? -64.467 17.026 -0.308 1.00 61.91 102 PRO A N 1
ATOM 717 C CA . PRO A 1 102 ? -64.040 17.035 -1.704 1.00 61.91 102 PRO A CA 1
ATOM 718 C C . PRO A 1 102 ? -62.686 17.748 -1.856 1.00 61.91 102 PRO A C 1
ATOM 720 O O . PRO A 1 102 ? -62.477 18.832 -1.309 1.00 61.91 102 PRO A O 1
ATOM 723 N N . SER A 1 103 ? -61.771 17.125 -2.605 1.00 64.69 103 SER A N 1
ATOM 724 C CA . SER A 1 103 ? -60.458 17.687 -2.951 1.00 64.69 103 SER A CA 1
ATOM 725 C C . SER A 1 103 ? -60.588 19.035 -3.679 1.00 64.69 103 SER A C 1
ATOM 727 O O . SER A 1 103 ? -61.430 19.152 -4.573 1.00 64.69 103 SER A O 1
ATOM 729 N N . PRO A 1 104 ? -59.734 20.034 -3.382 1.00 63.66 104 PRO A N 1
ATOM 730 C CA . PRO A 1 104 ? -59.663 21.264 -4.164 1.00 63.66 104 PRO A CA 1
ATOM 731 C C . PRO A 1 104 ? -59.174 20.994 -5.593 1.00 63.66 104 PRO A C 1
ATOM 733 O O . PRO A 1 104 ? -58.285 20.169 -5.815 1.00 63.66 104 PRO A O 1
ATOM 736 N N . ALA A 1 105 ? -59.736 21.720 -6.559 1.00 66.19 105 ALA A N 1
ATOM 737 C CA . ALA A 1 105 ? -59.287 21.711 -7.945 1.00 66.19 105 ALA A CA 1
ATOM 738 C C . ALA A 1 105 ? -57.825 22.188 -8.060 1.00 66.19 105 ALA A C 1
ATOM 740 O O . ALA A 1 105 ? -57.443 23.202 -7.475 1.00 66.19 105 ALA A O 1
A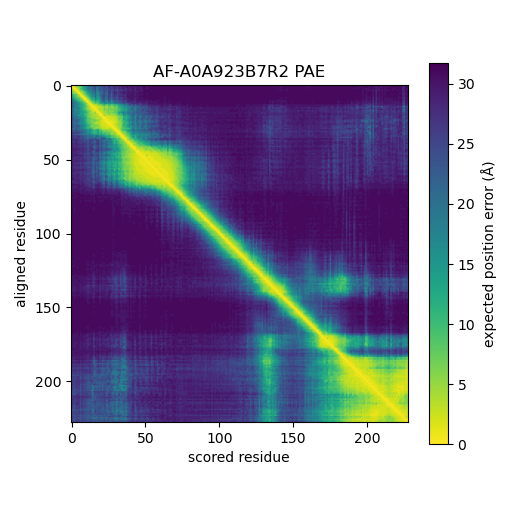TOM 741 N N . VAL A 1 106 ? -57.020 21.459 -8.838 1.00 61.94 106 VAL A N 1
ATOM 742 C CA . VAL A 1 106 ? -55.634 21.815 -9.171 1.00 61.94 106 VAL A CA 1
ATOM 743 C C . VAL A 1 106 ? -55.640 23.050 -10.071 1.00 61.94 106 VAL A C 1
ATOM 745 O O . VAL A 1 106 ? -56.138 23.006 -11.194 1.00 61.94 106 VAL A O 1
ATOM 748 N N . VAL A 1 107 ? -55.074 24.151 -9.582 1.00 71.69 107 VAL A N 1
ATOM 749 C CA . VAL A 1 107 ? -54.739 25.325 -10.399 1.00 71.69 107 VAL A CA 1
ATOM 750 C C . VAL A 1 107 ? -53.378 25.066 -11.064 1.00 71.69 107 VAL A C 1
ATOM 752 O O . VAL A 1 107 ? -52.456 24.650 -10.359 1.00 71.69 107 VAL A O 1
ATOM 755 N N . PRO A 1 108 ? -53.203 25.278 -12.382 1.00 68.12 108 PRO A N 1
ATOM 756 C CA . PRO A 1 108 ? -51.901 25.119 -13.025 1.00 68.12 108 PRO A CA 1
ATOM 757 C C . PRO A 1 108 ? -50.907 26.158 -12.495 1.00 68.12 108 PRO A C 1
ATOM 759 O O . PRO A 1 108 ? -51.123 27.362 -12.630 1.00 68.12 108 PRO A O 1
ATOM 762 N N . GLN A 1 109 ? -49.817 25.686 -11.893 1.00 74.62 109 GLN A N 1
ATOM 763 C CA . GLN A 1 109 ? -48.686 26.511 -11.474 1.00 74.62 109 GLN A CA 1
ATOM 764 C C . GLN A 1 109 ? -47.952 27.028 -12.730 1.00 74.62 109 GLN A C 1
ATOM 766 O O . GLN A 1 109 ? -47.568 26.204 -13.564 1.00 74.62 109 GLN A O 1
ATOM 771 N N . PRO A 1 110 ? -47.741 28.346 -12.906 1.00 66.75 110 PRO A N 1
ATOM 772 C CA . PRO A 1 110 ? -46.903 28.846 -13.988 1.00 66.75 110 PRO A CA 1
ATOM 773 C C . PRO A 1 110 ? -45.438 28.457 -13.752 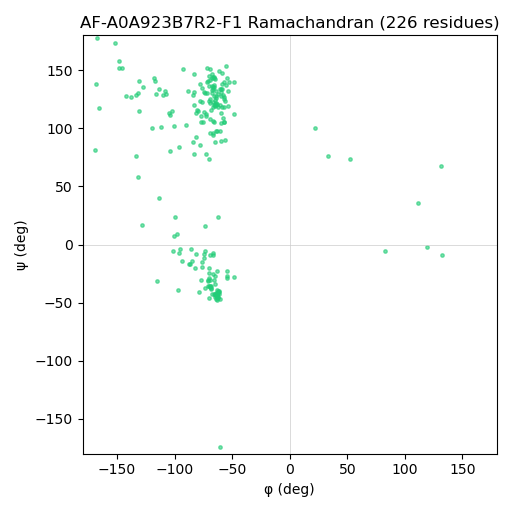1.00 66.75 110 PRO A C 1
ATOM 775 O O . PRO A 1 110 ? -44.901 28.660 -12.663 1.00 66.75 110 PRO A O 1
ATOM 778 N N . ASP A 1 111 ? -44.820 27.886 -14.785 1.00 68.25 111 ASP A N 1
ATOM 779 C CA . ASP A 1 111 ? -43.425 27.446 -14.810 1.00 68.25 111 ASP A CA 1
ATOM 780 C C . ASP A 1 111 ? -42.473 28.659 -14.716 1.00 68.25 111 ASP A C 1
ATOM 782 O O . ASP A 1 111 ? -42.537 29.549 -15.576 1.00 68.25 111 ASP A O 1
ATOM 786 N N . PRO A 1 112 ? -41.625 28.772 -13.675 1.00 69.25 112 PRO A N 1
ATOM 787 C CA . PRO A 1 112 ? -40.656 29.852 -13.590 1.00 69.25 112 PRO A CA 1
ATOM 788 C C . PRO A 1 112 ? -39.533 29.618 -14.606 1.00 69.25 112 PRO A C 1
ATOM 790 O O . PRO A 1 112 ? -38.711 28.715 -14.460 1.00 69.25 112 PRO A O 1
ATOM 793 N N . ALA A 1 113 ? -39.474 30.477 -15.625 1.00 73.19 113 ALA A N 1
ATOM 794 C CA . ALA A 1 113 ? -38.392 30.479 -16.602 1.00 73.19 113 ALA A CA 1
ATOM 795 C C . ALA A 1 113 ? -37.009 30.554 -15.909 1.00 73.19 113 ALA A C 1
ATOM 797 O O . ALA A 1 113 ? -36.845 31.310 -14.944 1.00 73.19 113 ALA A O 1
ATOM 798 N N . PRO A 1 114 ? -35.996 29.813 -16.395 1.00 69.00 114 PRO A N 1
ATOM 799 C CA . PRO A 1 114 ? -34.674 29.797 -15.784 1.00 69.00 114 PRO A CA 1
ATOM 800 C C . PRO A 1 114 ? -34.004 31.172 -15.900 1.00 69.00 114 PRO A C 1
ATOM 802 O O . PRO A 1 114 ? -33.767 31.682 -16.996 1.00 69.00 114 PRO A O 1
ATOM 805 N N . ALA A 1 115 ? -33.681 31.771 -14.753 1.00 71.50 115 ALA A N 1
ATOM 806 C CA . ALA A 1 115 ? -32.885 32.989 -14.694 1.00 71.50 115 ALA A CA 1
ATOM 807 C C . ALA A 1 115 ? -31.414 32.689 -15.067 1.00 71.50 115 ALA A C 1
ATOM 809 O O . ALA A 1 115 ? -30.876 31.664 -14.634 1.00 71.50 115 ALA A O 1
ATOM 810 N N . PRO A 1 116 ? -30.728 33.565 -15.827 1.00 68.94 116 PRO A N 1
ATOM 811 C CA . PRO A 1 116 ? -29.316 33.388 -16.152 1.00 68.94 116 PRO A CA 1
ATOM 812 C C . PRO A 1 116 ? -28.448 33.424 -14.887 1.00 68.94 116 PRO A C 1
ATOM 814 O O . PRO A 1 116 ? -28.420 34.422 -14.166 1.00 68.94 116 PRO A O 1
ATOM 817 N N . VAL A 1 117 ? -27.708 32.345 -14.633 1.00 67.25 117 VAL A N 1
ATOM 818 C CA . VAL A 1 117 ? -26.685 32.298 -13.582 1.00 67.25 117 VAL A CA 1
ATOM 819 C C . VAL A 1 117 ? -25.474 33.096 -14.062 1.00 67.25 117 VAL A C 1
ATOM 821 O O . VAL A 1 117 ? -24.816 32.724 -15.034 1.00 67.25 117 VAL A O 1
ATOM 824 N N . LEU A 1 118 ? -25.179 34.211 -13.392 1.00 66.44 118 LEU A N 1
ATOM 825 C CA . LEU A 1 118 ? -23.986 35.010 -13.660 1.00 66.44 118 LEU A CA 1
ATOM 826 C C . LEU A 1 118 ? -22.752 34.211 -13.205 1.00 66.44 118 LEU A C 1
ATOM 828 O O . LEU A 1 118 ? -22.535 34.023 -12.011 1.00 66.44 118 LEU A O 1
ATOM 832 N N . ALA A 1 119 ? -21.971 33.705 -14.160 1.00 66.81 119 ALA A N 1
ATOM 833 C CA . ALA A 1 119 ? -20.968 32.662 -13.928 1.00 66.81 119 ALA A CA 1
ATOM 834 C C . ALA A 1 119 ? -19.764 33.064 -13.054 1.00 66.81 119 ALA A C 1
ATOM 836 O O . ALA A 1 119 ? -18.962 32.198 -12.719 1.00 66.81 119 ALA A O 1
ATOM 837 N N . ASN A 1 120 ? -19.596 34.335 -12.681 1.00 63.47 120 ASN A N 1
ATOM 838 C CA . ASN A 1 120 ? -18.519 34.732 -11.778 1.00 63.47 120 ASN A CA 1
ATOM 839 C C . ASN A 1 120 ? -18.754 36.149 -11.236 1.00 63.47 120 ASN A C 1
ATOM 841 O O . ASN A 1 120 ? -18.768 37.104 -12.011 1.00 63.47 120 ASN A O 1
ATOM 845 N N . ASN A 1 121 ? -18.926 36.310 -9.921 1.00 66.75 121 ASN A N 1
ATOM 846 C CA . ASN A 1 121 ? -18.922 37.633 -9.295 1.00 66.75 121 ASN A CA 1
ATOM 847 C C . ASN A 1 121 ? -17.457 38.087 -9.113 1.00 66.75 121 ASN A C 1
ATOM 849 O O . ASN A 1 121 ? -16.750 37.475 -8.314 1.00 66.75 121 ASN A O 1
ATOM 853 N N . PRO A 1 122 ? -16.977 39.151 -9.786 1.00 62.19 122 PRO A N 1
ATOM 854 C CA . PRO A 1 122 ? -15.588 39.608 -9.674 1.00 62.19 122 PRO A CA 1
ATOM 855 C C . PRO A 1 122 ? -15.220 40.160 -8.284 1.00 62.19 122 PRO A C 1
ATOM 857 O O . PRO A 1 122 ? -14.044 40.387 -8.016 1.00 62.19 122 PRO A O 1
ATOM 860 N N . ALA A 1 123 ? -16.195 40.354 -7.384 1.00 67.56 123 ALA A N 1
ATOM 861 C CA . ALA A 1 123 ? -15.944 40.700 -5.983 1.00 67.56 123 ALA A CA 1
ATOM 862 C C . ALA A 1 123 ? -15.593 39.484 -5.099 1.00 67.56 123 ALA A C 1
ATOM 864 O O . ALA A 1 123 ? -15.211 39.660 -3.942 1.00 67.56 123 ALA A O 1
ATOM 865 N N . TYR A 1 124 ? -15.707 38.255 -5.615 1.00 58.50 124 TYR A N 1
ATOM 866 C CA . TYR A 1 124 ? -15.311 37.045 -4.897 1.00 58.50 124 TYR A CA 1
ATOM 867 C C . TYR A 1 124 ? -13.804 36.811 -5.070 1.00 58.50 124 TYR A C 1
ATOM 869 O O . TYR A 1 124 ? -13.359 36.118 -5.983 1.00 58.50 124 TYR A O 1
ATOM 877 N N . GLN A 1 125 ? -12.990 37.390 -4.184 1.00 61.50 125 GLN A N 1
ATOM 878 C CA . GLN A 1 125 ? -11.622 36.908 -4.012 1.00 61.50 125 GLN A CA 1
ATOM 879 C C . GLN A 1 125 ? -11.674 35.595 -3.233 1.00 61.50 125 GLN A C 1
ATOM 881 O O . GLN A 1 125 ? -11.926 35.583 -2.029 1.00 61.50 125 GLN A O 1
ATOM 886 N N . ALA A 1 126 ? -11.458 34.478 -3.928 1.00 63.22 126 ALA A N 1
ATOM 887 C CA . ALA A 1 126 ? -11.212 33.200 -3.282 1.00 63.22 126 ALA A CA 1
ATOM 888 C C . ALA A 1 126 ? -9.905 33.316 -2.489 1.00 63.22 126 ALA A C 1
ATOM 890 O O . ALA A 1 126 ? -8.811 33.201 -3.040 1.00 63.22 126 ALA A O 1
ATOM 891 N N . VAL A 1 127 ? -10.013 33.575 -1.187 1.00 61.22 127 VAL A N 1
ATOM 892 C CA . VAL A 1 127 ? -8.905 33.337 -0.268 1.00 61.22 127 VAL A CA 1
ATOM 893 C C . VAL A 1 127 ? -8.614 31.848 -0.377 1.00 61.22 127 VAL A C 1
ATOM 895 O O . VAL A 1 127 ? -9.465 31.027 -0.034 1.00 61.22 127 VAL A O 1
ATOM 898 N N . ALA A 1 128 ? -7.449 31.498 -0.919 1.00 61.91 128 ALA A N 1
ATOM 899 C CA . ALA A 1 128 ? -6.985 30.124 -0.939 1.00 61.91 128 ALA A CA 1
ATOM 900 C C . ALA A 1 128 ? -6.872 29.663 0.518 1.00 61.91 128 ALA A C 1
ATOM 902 O O . ALA A 1 128 ? -5.913 29.992 1.215 1.00 61.91 128 ALA A O 1
ATOM 903 N N . ALA A 1 129 ? -7.895 28.958 1.001 1.00 67.12 129 ALA A N 1
ATOM 904 C CA . ALA A 1 129 ? -7.850 28.279 2.278 1.00 67.12 129 ALA A CA 1
ATOM 905 C C . ALA A 1 129 ? -6.762 27.209 2.156 1.00 67.12 129 ALA A C 1
ATOM 907 O O . ALA A 1 129 ? -6.971 26.160 1.547 1.00 67.12 129 ALA A O 1
ATOM 908 N N . GLY A 1 130 ? -5.562 27.526 2.649 1.00 69.19 130 GLY A N 1
ATOM 909 C CA . GLY A 1 130 ? -4.463 26.574 2.712 1.00 69.19 130 GLY A CA 1
ATOM 910 C C . GLY A 1 130 ? -4.944 25.324 3.435 1.00 69.19 130 GLY A C 1
ATOM 911 O O . GLY A 1 130 ? -5.604 25.434 4.466 1.00 69.19 130 GLY A O 1
ATOM 912 N N . ASN A 1 131 ? -4.669 24.152 2.863 1.00 68.44 131 ASN A N 1
ATOM 913 C CA . ASN A 1 131 ? -5.138 22.880 3.397 1.00 68.44 131 ASN A CA 1
ATOM 914 C C . ASN A 1 131 ? -4.628 22.706 4.846 1.00 68.44 131 ASN A C 1
ATOM 916 O O . ASN A 1 131 ? -3.431 22.465 5.025 1.00 68.44 131 ASN A O 1
ATOM 920 N N . PRO A 1 132 ? -5.496 22.788 5.874 1.00 66.56 132 PRO A N 1
ATOM 921 C CA . PRO A 1 132 ? -5.079 22.657 7.271 1.00 66.56 132 PRO A CA 1
ATOM 922 C C . PRO A 1 132 ? -4.642 21.224 7.615 1.00 66.56 132 PRO A C 1
ATOM 924 O O . PRO A 1 132 ? -4.098 20.984 8.688 1.00 66.56 132 PRO A O 1
ATOM 927 N N . TYR A 1 133 ? -4.871 20.276 6.702 1.00 62.12 133 TYR A N 1
ATOM 928 C CA . TYR A 1 133 ? -4.474 18.875 6.804 1.00 62.12 133 TYR A CA 1
ATOM 929 C C . TYR A 1 133 ? -3.203 18.551 6.010 1.00 62.12 133 TYR A C 1
ATOM 931 O O . TYR A 1 133 ? -2.853 17.380 5.880 1.00 62.12 133 TYR A O 1
ATOM 939 N N . ALA A 1 134 ? -2.520 19.552 5.445 1.00 67.19 134 ALA A N 1
ATOM 940 C CA . ALA A 1 134 ? -1.228 19.330 4.812 1.00 67.19 134 ALA A CA 1
ATOM 941 C C . ALA A 1 134 ? -0.173 19.013 5.882 1.00 67.19 134 ALA A C 1
ATOM 943 O O . ALA A 1 134 ? 0.056 19.798 6.804 1.00 67.19 134 ALA A O 1
ATOM 944 N N . SER A 1 135 ? 0.492 17.867 5.745 1.00 66.94 135 SER A N 1
ATOM 945 C CA . SER A 1 135 ? 1.654 17.535 6.564 1.00 66.94 135 SER A CA 1
ATOM 946 C C . SER A 1 135 ? 2.808 18.496 6.245 1.00 66.94 135 SER A C 1
ATOM 948 O O . SER A 1 135 ? 3.081 18.730 5.062 1.00 66.94 135 SER A O 1
ATOM 950 N N . PRO A 1 136 ? 3.520 19.035 7.248 1.00 68.06 136 PRO A N 1
ATOM 951 C CA . PRO A 1 136 ? 4.653 19.917 7.002 1.00 68.06 136 PRO A CA 1
ATOM 952 C C . PRO A 1 136 ? 5.785 19.156 6.298 1.00 68.06 136 PRO A C 1
ATOM 954 O O . PRO A 1 136 ? 6.276 18.147 6.803 1.00 68.06 136 PRO A O 1
ATOM 957 N N . ILE A 1 137 ? 6.226 19.650 5.138 1.00 77.19 137 ILE A N 1
ATOM 958 C CA . ILE A 1 137 ? 7.448 19.166 4.485 1.00 77.19 137 ILE A CA 1
ATOM 959 C C . ILE A 1 137 ? 8.640 19.835 5.174 1.00 77.19 137 ILE A C 1
ATOM 961 O O . ILE A 1 137 ? 8.806 21.053 5.116 1.00 77.19 137 ILE A O 1
ATOM 965 N N . LEU A 1 138 ? 9.484 19.035 5.824 1.00 72.06 138 LEU A N 1
ATOM 966 C CA . LEU A 1 138 ? 10.777 19.478 6.340 1.00 72.06 138 LEU A CA 1
ATOM 967 C C . LEU A 1 138 ? 11.794 19.470 5.191 1.00 72.06 138 LEU A C 1
ATOM 969 O O . LEU A 1 138 ? 12.420 18.450 4.916 1.00 72.06 138 LEU A O 1
ATOM 973 N N . ALA A 1 139 ? 11.953 20.605 4.513 1.00 79.69 139 ALA A N 1
ATOM 974 C CA . ALA A 1 139 ? 13.070 20.821 3.600 1.00 79.69 139 ALA A CA 1
ATOM 975 C C . ALA A 1 139 ? 14.297 21.284 4.404 1.00 79.69 139 ALA A C 1
ATOM 977 O O . ALA A 1 139 ? 14.246 22.307 5.088 1.00 79.69 139 ALA A O 1
ATOM 978 N N . PHE A 1 140 ? 15.387 20.518 4.346 1.00 73.44 140 PHE A N 1
ATOM 979 C CA . PHE A 1 140 ? 16.663 20.860 4.974 1.00 73.44 140 PHE A CA 1
ATOM 980 C C . PHE A 1 140 ? 17.624 21.344 3.883 1.00 73.44 140 PHE A C 1
ATOM 982 O O . PHE A 1 140 ? 18.025 20.556 3.029 1.00 73.44 140 PHE A O 1
ATOM 989 N N . ASP A 1 141 ? 17.975 22.630 3.896 1.00 75.44 141 ASP A N 1
ATOM 990 C CA . ASP A 1 141 ? 18.980 23.205 2.998 1.00 75.44 141 ASP A CA 1
ATOM 991 C C . ASP A 1 141 ? 20.275 23.464 3.779 1.00 75.44 141 ASP A C 1
ATOM 993 O O . ASP A 1 141 ? 20.329 24.289 4.693 1.00 75.44 141 ASP A O 1
ATOM 997 N N . THR A 1 142 ? 21.324 22.717 3.444 1.00 72.31 142 THR A N 1
ATOM 998 C CA . THR A 1 142 ? 22.654 22.822 4.057 1.00 72.31 142 THR A CA 1
ATOM 999 C C . THR A 1 142 ? 23.535 23.894 3.413 1.00 72.31 142 THR A C 1
ATOM 1001 O O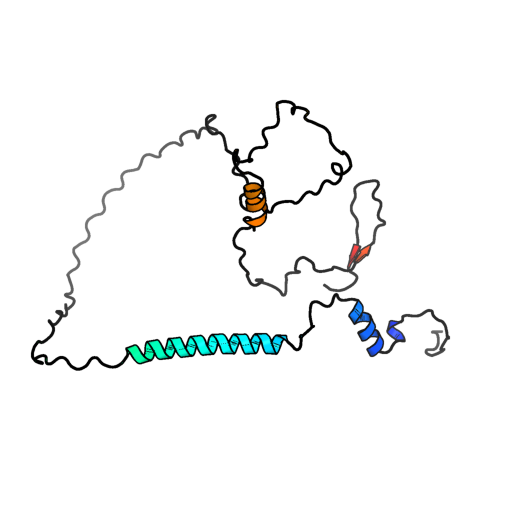 . THR A 1 142 ? 24.628 24.157 3.917 1.00 72.31 142 THR A O 1
ATOM 1004 N N . SER A 1 143 ? 23.083 24.560 2.346 1.00 70.88 143 SER A N 1
ATOM 1005 C CA . SER A 1 143 ? 23.898 25.515 1.583 1.00 70.88 143 SER A CA 1
ATOM 1006 C C . SER A 1 143 ? 24.209 26.822 2.333 1.00 70.88 143 SER A C 1
ATOM 1008 O O . SER A 1 143 ? 25.194 27.492 2.027 1.00 70.88 143 SER A O 1
ATOM 1010 N N . GLY A 1 144 ? 23.433 27.167 3.369 1.00 60.75 144 GLY A N 1
ATOM 1011 C CA . GLY A 1 144 ? 23.636 28.379 4.174 1.00 60.75 144 GLY A CA 1
ATOM 1012 C C . GLY A 1 144 ? 24.618 28.239 5.344 1.00 60.75 144 GLY A C 1
ATOM 1013 O O . GLY A 1 144 ? 25.101 29.247 5.857 1.00 60.75 144 GLY A O 1
ATOM 1014 N N . ALA A 1 145 ? 24.954 27.016 5.772 1.00 55.81 145 ALA A N 1
ATOM 1015 C CA . ALA A 1 145 ? 25.762 26.789 6.978 1.00 55.81 145 ALA A CA 1
ATOM 1016 C C . ALA A 1 145 ? 27.262 27.113 6.800 1.00 55.81 145 ALA A C 1
ATOM 1018 O O . ALA A 1 145 ? 28.006 27.140 7.778 1.00 55.81 145 ALA A O 1
ATOM 1019 N N . VAL A 1 146 ? 27.701 27.392 5.569 1.00 54.88 146 VAL A N 1
ATOM 1020 C CA . VAL A 1 146 ? 29.085 27.774 5.237 1.00 54.88 146 VAL A CA 1
ATOM 1021 C C . VAL A 1 146 ? 29.290 29.279 5.023 1.00 54.88 146 VAL A C 1
ATOM 1023 O O . VAL A 1 146 ? 30.434 29.718 4.935 1.00 54.88 146 VAL A O 1
ATOM 1026 N N . ASN A 1 147 ? 28.233 30.102 5.029 1.00 48.06 147 ASN A N 1
ATOM 1027 C CA . ASN A 1 147 ? 28.375 31.561 4.972 1.00 48.06 147 ASN A CA 1
ATOM 1028 C C . ASN A 1 147 ? 28.318 32.169 6.378 1.00 48.06 147 ASN A C 1
ATOM 1030 O O . ASN A 1 147 ? 27.284 32.638 6.854 1.00 48.06 147 ASN A O 1
ATOM 1034 N N . GLY A 1 148 ? 29.473 32.157 7.043 1.00 49.16 148 GLY A N 1
ATOM 1035 C CA . GLY A 1 148 ? 29.692 32.881 8.287 1.00 49.16 148 GLY A CA 1
ATOM 1036 C C . GLY A 1 148 ? 29.360 34.374 8.167 1.00 49.16 148 GLY A C 1
ATOM 1037 O O . GLY A 1 148 ? 29.608 35.006 7.143 1.00 49.16 148 GLY A O 1
ATOM 1038 N N . LEU A 1 149 ? 28.798 34.907 9.254 1.00 51.44 149 LEU A N 1
ATOM 1039 C CA . LEU A 1 149 ? 28.791 36.314 9.661 1.00 51.44 149 LEU A CA 1
ATOM 1040 C C . LEU A 1 149 ? 28.760 37.341 8.509 1.00 51.44 149 LEU A C 1
ATOM 1042 O O . LEU A 1 149 ? 29.752 38.015 8.236 1.00 51.44 149 LEU A O 1
ATOM 1046 N N . ARG A 1 150 ? 27.596 37.530 7.877 1.00 45.09 150 ARG A N 1
ATOM 1047 C CA . ARG A 1 150 ? 27.308 38.781 7.162 1.00 45.09 150 ARG A CA 1
ATOM 1048 C C . ARG A 1 150 ? 26.388 39.649 8.010 1.00 45.09 150 ARG A C 1
ATOM 1050 O O . ARG A 1 150 ? 25.261 39.279 8.327 1.00 45.09 150 ARG A O 1
ATOM 1057 N N . LEU A 1 151 ? 26.938 40.784 8.428 1.00 49.44 151 LEU A N 1
ATOM 1058 C CA . LEU A 1 151 ? 26.250 41.875 9.100 1.00 49.44 151 LEU A CA 1
ATOM 1059 C C . LEU A 1 151 ? 25.251 42.504 8.109 1.00 49.44 151 LEU A C 1
ATOM 1061 O O . LEU A 1 151 ? 25.660 42.897 7.024 1.00 49.44 151 LEU A O 1
ATOM 1065 N N . ALA A 1 152 ? 23.973 42.532 8.498 1.00 52.41 152 ALA A N 1
ATOM 1066 C CA . ALA A 1 152 ? 22.842 43.288 7.943 1.00 52.41 152 ALA A CA 1
ATOM 1067 C C . ALA A 1 152 ? 22.942 43.791 6.482 1.00 52.41 152 ALA A C 1
ATOM 1069 O O . ALA A 1 152 ? 23.457 44.875 6.222 1.00 52.41 152 ALA A O 1
ATOM 1070 N N . GLU A 1 153 ? 22.296 43.070 5.563 1.00 47.75 153 GLU A N 1
ATOM 1071 C CA . GLU A 1 153 ? 21.829 43.602 4.276 1.00 47.75 153 GLU A CA 1
ATOM 1072 C C . GLU A 1 153 ? 20.287 43.656 4.328 1.00 47.75 153 GLU A C 1
ATOM 1074 O O . GLU A 1 153 ? 19.669 42.657 4.718 1.00 47.75 153 GLU A O 1
ATOM 1079 N N . PRO A 1 154 ? 19.634 44.794 4.016 1.00 47.06 154 PRO A N 1
ATOM 1080 C CA . PRO A 1 154 ? 18.177 44.860 3.981 1.00 47.06 154 PRO A CA 1
ATOM 1081 C C . PRO A 1 154 ? 17.636 43.997 2.826 1.00 47.06 154 PRO A C 1
ATOM 1083 O O . PRO A 1 154 ? 18.176 44.052 1.720 1.00 47.06 154 PRO A O 1
ATOM 1086 N N . PRO A 1 155 ? 16.569 43.205 3.039 1.00 53.03 155 PRO A N 1
ATOM 1087 C CA . PRO A 1 155 ? 16.004 42.387 1.975 1.00 53.03 155 PRO A CA 1
ATOM 1088 C C . PRO A 1 155 ? 15.394 43.274 0.875 1.00 53.03 155 PRO A C 1
ATOM 1090 O O . PRO A 1 155 ? 14.786 44.303 1.191 1.00 53.03 155 PRO A O 1
ATOM 1093 N N . PRO A 1 156 ? 15.496 42.888 -0.412 1.00 41.84 156 PRO A N 1
ATOM 1094 C CA . PRO A 1 156 ? 14.759 43.556 -1.473 1.00 41.84 156 PRO A CA 1
ATOM 1095 C C . PRO A 1 156 ? 13.255 43.446 -1.196 1.00 41.84 156 PRO A C 1
ATOM 1097 O O . PRO A 1 156 ? 12.728 42.376 -0.886 1.00 41.84 156 PRO A O 1
ATOM 1100 N N . ALA A 1 157 ? 12.568 44.584 -1.283 1.00 52.47 157 ALA A N 1
ATOM 1101 C CA . ALA A 1 157 ? 11.126 44.662 -1.134 1.00 52.47 157 ALA A CA 1
ATOM 1102 C C . ALA A 1 157 ? 10.447 43.785 -2.195 1.00 52.47 157 ALA A C 1
ATOM 1104 O O . ALA A 1 157 ? 10.584 44.031 -3.391 1.00 52.47 157 ALA A O 1
ATOM 1105 N N . GLY A 1 158 ? 9.705 42.774 -1.745 1.00 52.62 158 GLY A N 1
ATOM 1106 C CA . GLY A 1 158 ? 8.891 41.936 -2.622 1.00 52.62 158 GLY A CA 1
ATOM 1107 C C . GLY A 1 158 ? 9.089 40.449 -2.386 1.00 52.62 158 GLY A C 1
ATOM 1108 O O . GLY A 1 158 ? 9.611 39.752 -3.247 1.00 52.62 158 GLY A O 1
ATOM 1109 N N . GLN A 1 159 ? 8.653 39.971 -1.222 1.00 42.53 159 GLN A N 1
ATOM 1110 C CA . GLN A 1 159 ? 8.192 38.596 -1.011 1.00 42.53 159 GLN A CA 1
ATOM 1111 C C . GLN A 1 159 ? 7.526 38.536 0.363 1.00 42.53 159 GLN A C 1
ATOM 1113 O O . GLN A 1 159 ? 8.116 38.163 1.375 1.00 42.53 159 GLN A O 1
ATOM 1118 N N . SER A 1 160 ? 6.269 38.971 0.408 1.00 40.19 160 SER A N 1
ATOM 1119 C CA . SER A 1 160 ? 5.393 38.661 1.531 1.00 40.19 160 SER A CA 1
ATOM 1120 C C . SER A 1 160 ? 5.089 37.168 1.474 1.00 40.19 160 SER A C 1
ATOM 1122 O O . SER A 1 160 ? 4.208 36.733 0.736 1.00 40.19 160 SER A O 1
ATOM 1124 N N . ALA A 1 161 ? 5.844 36.380 2.237 1.00 44.59 161 ALA A N 1
ATOM 1125 C CA . ALA A 1 161 ? 5.449 35.027 2.587 1.00 44.59 161 ALA A CA 1
ATOM 1126 C C . ALA A 1 161 ? 4.120 35.118 3.349 1.00 44.59 161 ALA A C 1
ATOM 1128 O O . ALA A 1 161 ? 4.067 35.560 4.500 1.00 44.59 161 ALA A O 1
ATOM 1129 N N . ALA A 1 162 ? 3.032 34.765 2.670 1.00 50.47 162 ALA A N 1
ATOM 1130 C CA .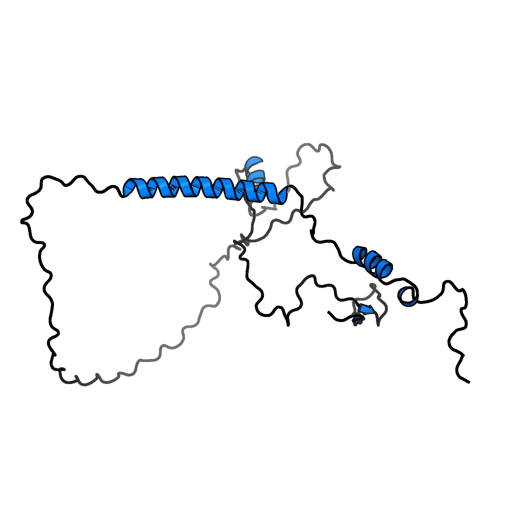 ALA A 1 162 ? 1.733 34.609 3.293 1.00 50.47 162 ALA A CA 1
ATOM 1131 C C . ALA A 1 162 ? 1.857 33.578 4.427 1.00 50.47 162 ALA A C 1
ATOM 1133 O O . ALA A 1 162 ? 2.220 32.429 4.185 1.00 50.47 162 ALA A O 1
ATOM 1134 N N . GLY A 1 163 ? 1.579 34.004 5.663 1.00 54.91 163 GLY A N 1
ATOM 1135 C CA . GLY A 1 163 ? 1.415 33.109 6.812 1.00 54.91 163 GLY A CA 1
ATOM 1136 C C . GLY A 1 163 ? 2.381 33.287 7.984 1.00 54.91 163 GLY A C 1
ATOM 1137 O O . GLY A 1 163 ? 2.197 32.612 8.993 1.00 54.91 163 GLY A O 1
ATOM 1138 N N . SER A 1 164 ? 3.360 34.197 7.934 1.00 47.22 164 SER A N 1
ATOM 1139 C CA . SER A 1 164 ? 4.065 34.568 9.169 1.00 47.22 164 SER A CA 1
ATOM 1140 C C . SER A 1 164 ? 3.175 35.505 9.979 1.00 47.22 164 SER A C 1
ATOM 1142 O O . SER A 1 164 ? 2.981 36.666 9.614 1.00 47.22 164 SER A O 1
ATOM 1144 N N . VAL A 1 165 ? 2.590 34.989 11.063 1.00 48.94 165 VAL A N 1
ATOM 1145 C CA . VAL A 1 165 ? 1.939 35.818 12.080 1.00 48.94 165 VAL A CA 1
ATOM 1146 C C . VAL A 1 165 ? 2.987 36.807 12.588 1.00 48.94 165 VAL A C 1
ATOM 1148 O O . VAL A 1 165 ? 3.900 36.442 13.331 1.00 48.94 165 VAL A O 1
ATOM 1151 N N . VAL A 1 166 ? 2.863 38.066 12.167 1.00 50.50 166 VAL A N 1
ATOM 1152 C CA . VAL A 1 166 ? 3.630 39.186 12.713 1.00 50.50 166 VAL A CA 1
ATOM 1153 C C . VAL A 1 166 ? 3.360 39.223 14.219 1.00 50.50 166 VAL A C 1
ATOM 1155 O O . VAL A 1 166 ? 2.265 39.575 14.648 1.00 50.50 166 VAL A O 1
ATOM 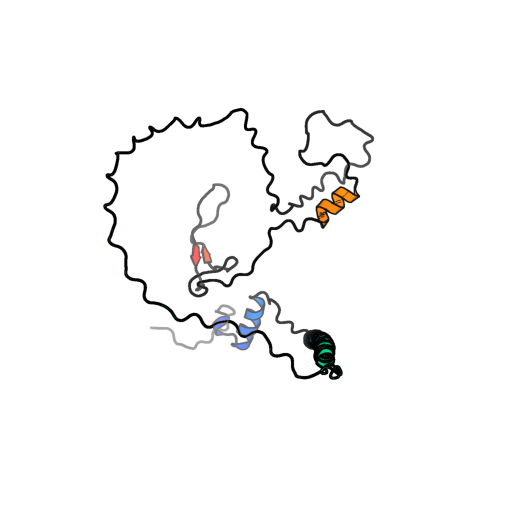1158 N N . GLY A 1 167 ? 4.345 38.786 15.011 1.00 55.81 167 GLY A N 1
ATOM 1159 C CA . GLY A 1 167 ? 4.294 38.777 16.479 1.00 55.81 167 GLY A CA 1
ATOM 1160 C C . GLY A 1 167 ? 4.718 37.475 17.174 1.00 55.81 167 GLY A C 1
ATOM 1161 O O . GLY A 1 167 ? 4.885 37.478 18.390 1.00 55.81 167 GLY A O 1
ATOM 1162 N N . GLY A 1 168 ? 4.936 36.368 16.457 1.00 59.09 168 GLY A N 1
ATOM 1163 C CA . GLY A 1 168 ? 5.408 35.118 17.066 1.00 59.09 168 GLY A CA 1
ATOM 1164 C C . GLY A 1 168 ? 6.934 35.025 17.087 1.00 59.09 168 GLY A C 1
ATOM 1165 O O . GLY A 1 168 ? 7.536 34.722 16.064 1.00 59.09 168 GLY A O 1
ATOM 1166 N N . GLY A 1 169 ? 7.584 35.260 18.232 1.00 77.12 169 GLY A N 1
ATOM 1167 C CA . GLY A 1 169 ? 9.027 35.002 18.391 1.00 77.12 169 GLY A CA 1
ATOM 1168 C C . GLY A 1 169 ? 9.404 33.524 18.169 1.00 77.12 169 GLY A C 1
ATOM 1169 O O . GLY A 1 169 ? 8.552 32.697 17.858 1.00 77.12 169 GLY A O 1
ATOM 1170 N N . ARG A 1 170 ? 10.672 33.146 18.410 1.00 78.19 170 ARG A N 1
ATOM 1171 C CA . ARG A 1 170 ? 11.179 31.753 18.252 1.00 78.19 170 ARG A CA 1
ATOM 1172 C C . ARG A 1 170 ? 10.292 30.688 18.926 1.00 78.19 170 ARG A C 1
ATOM 1174 O O . ARG A 1 170 ? 10.236 29.551 18.474 1.00 78.19 170 ARG A O 1
ATOM 1181 N N . ALA A 1 171 ? 9.578 31.067 19.986 1.00 76.94 171 ALA A N 1
ATOM 1182 C CA . ALA A 1 171 ? 8.598 30.225 20.667 1.00 76.94 171 ALA A CA 1
ATOM 1183 C C . ALA A 1 171 ? 7.337 29.930 19.827 1.00 76.94 171 ALA A C 1
ATOM 1185 O O . ALA A 1 171 ? 6.837 28.813 19.875 1.00 76.94 171 ALA A O 1
ATOM 1186 N N . GLY A 1 172 ? 6.842 30.887 19.036 1.00 78.62 172 GLY A N 1
ATOM 1187 C CA . GLY A 1 172 ? 5.714 30.689 18.119 1.00 78.62 172 GLY A CA 1
ATOM 1188 C C . GLY A 1 172 ? 6.077 29.797 16.930 1.00 78.62 172 GLY A C 1
ATOM 1189 O O . GLY A 1 172 ? 5.278 28.962 16.522 1.00 78.62 172 GLY A O 1
ATOM 1190 N N . GLU A 1 173 ? 7.312 29.908 16.436 1.00 78.31 173 GLU A N 1
ATOM 1191 C CA . GLU A 1 173 ? 7.844 29.032 15.384 1.00 78.31 173 GLU A CA 1
ATOM 1192 C C . GLU A 1 173 ? 8.097 27.597 15.886 1.00 78.31 173 GLU A C 1
ATOM 1194 O O . GLU A 1 173 ? 7.874 26.616 15.183 1.00 78.31 173 GLU A O 1
ATOM 1199 N N . PHE A 1 174 ? 8.536 27.449 17.136 1.00 77.06 174 PHE A N 1
ATOM 1200 C CA . PHE A 1 174 ? 8.637 26.145 17.787 1.00 77.06 174 PHE A CA 1
ATOM 1201 C C . PHE A 1 174 ? 7.251 25.534 18.035 1.00 77.06 174 PHE A C 1
ATOM 1203 O O . PHE A 1 174 ? 7.034 24.354 17.764 1.00 77.06 174 PHE A O 1
ATOM 1210 N N . ALA A 1 175 ? 6.290 26.345 18.486 1.00 77.31 175 ALA A N 1
ATOM 1211 C CA . ALA A 1 175 ? 4.918 25.911 18.722 1.00 77.31 175 ALA A CA 1
ATOM 1212 C C . ALA A 1 175 ? 4.197 25.498 17.432 1.00 77.31 175 ALA A C 1
ATOM 1214 O O . ALA A 1 175 ? 3.424 24.548 17.469 1.00 77.31 175 ALA A O 1
ATOM 1215 N N . SER A 1 176 ? 4.470 26.132 16.287 1.00 74.69 176 SER A N 1
ATOM 1216 C CA . SER A 1 176 ? 3.906 25.701 15.001 1.00 74.69 176 SER A CA 1
ATOM 1217 C C . SER A 1 176 ? 4.510 24.384 14.501 1.00 74.69 176 SER A C 1
ATOM 1219 O O . SER A 1 176 ? 3.804 23.583 13.893 1.00 74.69 176 SER A O 1
ATOM 1221 N N . ARG A 1 177 ? 5.787 24.113 14.809 1.00 73.94 177 ARG A N 1
ATOM 1222 C CA . ARG A 1 177 ? 6.467 22.847 14.475 1.00 73.94 177 ARG A CA 1
ATOM 1223 C C . ARG A 1 177 ? 6.084 21.684 15.401 1.00 73.94 177 ARG A C 1
ATOM 1225 O O . ARG A 1 177 ? 6.108 20.544 14.953 1.00 73.94 177 ARG A O 1
ATOM 1232 N N . ILE A 1 178 ? 5.749 21.951 16.668 1.00 72.50 178 ILE A N 1
ATOM 1233 C CA . ILE A 1 178 ? 5.380 20.918 17.660 1.00 72.50 178 ILE A CA 1
ATOM 1234 C C . ILE A 1 178 ? 3.868 20.732 17.800 1.00 72.50 178 ILE A C 1
ATOM 1236 O O . ILE A 1 178 ? 3.397 19.610 17.957 1.00 72.50 178 ILE A O 1
ATOM 1240 N N . GLY A 1 179 ? 3.097 21.818 17.759 1.00 69.25 179 GLY A N 1
ATOM 1241 C CA . GLY A 1 179 ? 1.645 21.801 17.961 1.00 69.25 179 GLY A CA 1
ATOM 1242 C C . GLY A 1 179 ? 0.859 21.250 16.771 1.00 69.25 179 GLY A C 1
ATOM 1243 O O . GLY A 1 179 ? -0.330 20.974 16.898 1.00 69.25 179 GLY A O 1
ATOM 1244 N N . GLY A 1 180 ? 1.515 21.072 15.626 1.00 65.00 180 GLY A N 1
ATOM 1245 C CA . GLY A 1 180 ? 0.942 20.468 14.438 1.00 65.00 180 GLY A CA 1
ATOM 1246 C C . GLY A 1 180 ? 1.425 19.037 14.250 1.00 65.00 180 GLY A C 1
ATOM 1247 O O . GLY A 1 180 ? 2.238 18.784 13.365 1.00 65.00 180 GLY A O 1
ATOM 1248 N N . VAL A 1 181 ? 0.835 18.068 14.955 1.00 61.84 181 VAL A N 1
ATOM 1249 C CA . VAL A 1 181 ? 0.576 16.782 14.282 1.00 61.84 181 VAL A CA 1
ATOM 1250 C C . VAL A 1 181 ? -0.537 17.051 13.269 1.00 61.84 181 VAL A C 1
ATOM 1252 O O . VAL A 1 181 ? -1.713 16.789 13.495 1.00 61.84 181 VAL A O 1
ATOM 1255 N N . GLY A 1 182 ? -0.153 17.747 12.195 1.00 60.97 182 GLY A N 1
ATOM 1256 C CA . GLY A 1 182 ? -1.020 18.186 11.117 1.00 60.97 182 GLY A CA 1
ATOM 1257 C C . GLY A 1 182 ? -1.518 16.965 10.370 1.00 60.97 182 GLY A C 1
ATOM 1258 O O . GLY A 1 182 ? -0.825 16.413 9.522 1.00 60.97 182 GLY A O 1
ATOM 1259 N N . GLY A 1 183 ? -2.708 16.524 10.741 1.00 69.94 183 GLY A N 1
ATOM 1260 C CA . GLY A 1 183 ? -3.418 15.431 10.115 1.00 69.94 183 GLY A CA 1
ATOM 1261 C C . GLY A 1 183 ? -4.843 15.431 10.637 1.00 69.94 183 GLY A C 1
ATOM 1262 O O . GLY A 1 183 ? -5.082 15.667 11.822 1.00 69.94 183 GLY A O 1
ATOM 1263 N N . ALA A 1 184 ? -5.810 15.204 9.753 1.00 72.94 184 ALA A N 1
ATOM 1264 C CA . ALA A 1 184 ? -7.163 14.890 10.191 1.00 72.94 184 ALA A CA 1
ATOM 1265 C C . ALA A 1 184 ? -7.122 13.668 11.136 1.00 72.94 184 ALA A C 1
ATOM 1267 O O . ALA A 1 184 ? -6.209 12.844 11.016 1.00 72.94 184 ALA A O 1
ATOM 1268 N N . PRO A 1 185 ? -8.090 13.509 12.059 1.00 80.69 185 PRO A N 1
ATOM 1269 C CA . PRO A 1 185 ? -8.182 12.289 12.853 1.00 80.69 185 PRO A CA 1
ATOM 1270 C C . PRO A 1 185 ? -8.215 11.069 11.921 1.00 80.69 185 PRO A C 1
ATOM 1272 O O . PRO A 1 185 ? -9.113 10.935 11.089 1.00 80.69 185 PRO A O 1
ATOM 1275 N N . ALA A 1 186 ? -7.222 10.189 12.046 1.00 83.44 186 ALA A N 1
ATOM 1276 C CA . ALA A 1 186 ? -7.169 8.949 11.288 1.00 83.44 186 ALA A CA 1
ATOM 1277 C C . ALA A 1 186 ? -8.124 7.924 11.911 1.00 83.44 186 ALA A C 1
ATOM 1279 O O . ALA A 1 186 ? -8.194 7.783 13.132 1.00 83.44 186 ALA A O 1
ATOM 1280 N N . GLN A 1 187 ? -8.849 7.187 11.072 1.00 89.25 187 GLN A N 1
ATOM 1281 C CA . GLN A 1 187 ? -9.656 6.055 11.516 1.00 89.25 187 GLN A CA 1
ATOM 1282 C C . GLN A 1 187 ? -9.124 4.763 10.913 1.00 89.25 187 GLN A C 1
ATOM 1284 O O . GLN A 1 187 ? -8.963 4.659 9.699 1.00 89.25 187 GLN A O 1
ATOM 1289 N N . ALA A 1 188 ? -8.913 3.763 11.764 1.00 93.56 188 ALA A N 1
ATOM 1290 C CA . ALA A 1 188 ? -8.648 2.407 11.317 1.00 93.56 188 ALA A CA 1
ATOM 1291 C C . ALA A 1 188 ? -9.951 1.771 10.817 1.00 93.56 188 ALA A C 1
ATOM 1293 O O . ALA A 1 188 ? -10.981 1.818 11.492 1.00 93.56 188 ALA A O 1
ATOM 1294 N N . ARG A 1 189 ? -9.903 1.163 9.632 1.00 93.00 189 ARG A N 1
ATOM 1295 C CA . ARG A 1 189 ? -10.994 0.360 9.077 1.00 93.00 189 ARG A CA 1
ATOM 1296 C C . ARG A 1 189 ? -10.429 -0.959 8.586 1.00 93.00 189 ARG A C 1
ATOM 1298 O O . ARG A 1 189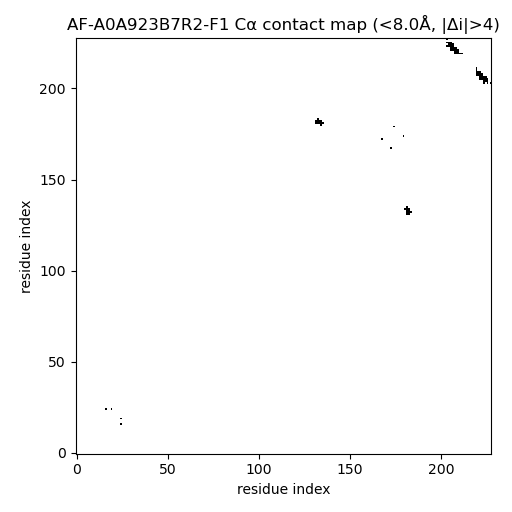 ? -9.340 -0.991 8.020 1.00 93.00 189 ARG A O 1
ATOM 1305 N N . ALA A 1 190 ? -11.170 -2.037 8.810 1.00 93.50 190 ALA A N 1
ATOM 1306 C CA . ALA A 1 190 ? -10.823 -3.329 8.240 1.00 93.50 190 ALA A CA 1
ATOM 1307 C C . ALA A 1 190 ? -10.983 -3.293 6.711 1.00 93.50 190 ALA A C 1
ATOM 1309 O O . ALA A 1 190 ? -11.873 -2.617 6.188 1.00 93.50 190 ALA A O 1
ATOM 1310 N N . MET A 1 191 ? -10.128 -4.029 6.002 1.00 94.31 191 MET A N 1
ATOM 1311 C CA . MET A 1 191 ? -10.251 -4.200 4.555 1.00 94.31 191 MET A CA 1
ATOM 1312 C C . MET A 1 191 ? -11.520 -4.982 4.214 1.00 94.31 191 MET A C 1
ATOM 1314 O O . MET A 1 191 ? -11.820 -5.987 4.854 1.00 94.31 191 MET A O 1
ATOM 1318 N N . VAL A 1 192 ? -12.239 -4.539 3.180 1.00 95.44 192 VAL A N 1
ATOM 1319 C CA . VAL A 1 192 ? -13.510 -5.162 2.774 1.00 95.44 192 VAL A CA 1
ATOM 1320 C C . VAL A 1 192 ? -13.284 -6.547 2.159 1.00 95.44 192 VAL A C 1
ATOM 1322 O O . VAL A 1 192 ? -13.965 -7.489 2.542 1.00 95.44 192 VAL A O 1
ATOM 1325 N N . ASN A 1 193 ? -12.313 -6.686 1.246 1.00 95.44 193 ASN A N 1
ATOM 1326 C CA . ASN A 1 193 ? -12.059 -7.930 0.505 1.00 95.44 193 ASN A CA 1
ATOM 1327 C C . ASN A 1 193 ? -10.560 -8.284 0.482 1.00 95.44 193 ASN A C 1
ATOM 1329 O O . ASN A 1 193 ? -9.901 -8.082 -0.539 1.00 95.44 193 ASN A O 1
ATOM 1333 N N . PRO A 1 194 ? -9.987 -8.798 1.582 1.00 93.31 194 PRO A N 1
ATOM 1334 C CA . PRO A 1 194 ? -8.556 -9.103 1.646 1.00 93.31 194 PRO A CA 1
ATOM 1335 C C . PRO A 1 194 ? -8.126 -10.251 0.718 1.00 93.31 194 PRO A C 1
ATOM 1337 O O . PRO A 1 194 ? -6.985 -10.276 0.285 1.00 93.31 194 PRO A O 1
ATOM 1340 N N . SER A 1 195 ? -9.023 -11.177 0.365 1.00 95.12 195 SER A N 1
ATOM 1341 C CA . SER A 1 195 ? -8.703 -12.317 -0.511 1.00 95.12 195 SER A CA 1
ATOM 1342 C C . SER A 1 195 ? -8.585 -11.961 -1.995 1.00 95.12 195 SER A C 1
ATOM 1344 O O . SER A 1 195 ? -8.087 -12.765 -2.774 1.00 95.12 195 SER A O 1
ATOM 1346 N N . THR A 1 196 ? -9.063 -10.784 -2.404 1.00 95.62 196 THR A N 1
ATOM 1347 C CA . THR A 1 196 ? -9.071 -10.340 -3.809 1.00 95.62 196 THR A CA 1
ATOM 1348 C C . THR A 1 196 ? -8.445 -8.961 -3.983 1.00 95.62 196 THR A C 1
ATOM 1350 O O . THR A 1 196 ? -8.694 -8.293 -4.984 1.00 95.62 196 THR A O 1
ATOM 1353 N N . THR A 1 197 ? -7.689 -8.496 -2.988 1.00 94.19 197 THR A N 1
ATOM 1354 C CA . THR A 1 197 ? -7.053 -7.178 -3.004 1.00 94.19 197 THR A CA 1
ATOM 1355 C C . THR A 1 197 ? -5.593 -7.333 -2.621 1.00 94.19 197 THR A C 1
ATOM 1357 O O . THR A 1 197 ? -5.288 -7.674 -1.481 1.00 94.19 197 THR A O 1
ATOM 1360 N N . VAL A 1 198 ? -4.693 -7.035 -3.557 1.00 94.38 198 VAL A N 1
ATOM 1361 C CA . VAL A 1 198 ? -3.263 -6.909 -3.264 1.00 94.38 198 VAL A CA 1
ATOM 1362 C C . VAL A 1 198 ? -3.043 -5.566 -2.573 1.00 94.38 198 VAL A C 1
ATOM 1364 O O . VAL A 1 198 ? -3.425 -4.521 -3.100 1.00 94.38 198 VAL A O 1
ATOM 1367 N N . THR A 1 199 ? -2.477 -5.591 -1.370 1.00 94.19 199 THR A N 1
ATOM 1368 C CA . THR A 1 199 ? -2.196 -4.382 -0.590 1.00 94.19 199 THR A CA 1
ATOM 1369 C C . THR A 1 199 ? -1.048 -3.576 -1.185 1.00 94.19 199 THR A C 1
ATOM 1371 O O . THR A 1 199 ? -0.126 -4.123 -1.788 1.00 94.19 199 THR A O 1
ATOM 1374 N N . GLU A 1 200 ? -1.065 -2.262 -0.969 1.00 94.62 200 GLU A N 1
ATOM 1375 C CA . GLU A 1 200 ? 0.103 -1.435 -1.262 1.00 94.62 200 GLU A CA 1
ATOM 1376 C C . GLU A 1 200 ? 1.319 -1.906 -0.451 1.00 94.62 200 GLU A C 1
ATOM 1378 O O . GLU A 1 200 ? 1.192 -2.402 0.669 1.00 94.62 200 GLU A O 1
ATOM 1383 N N . GLY A 1 201 ? 2.510 -1.764 -1.033 1.00 96.12 201 GLY A N 1
ATOM 1384 C CA . GLY A 1 201 ? 3.754 -2.254 -0.437 1.00 96.12 201 GLY A CA 1
ATOM 1385 C C . GLY A 1 201 ? 4.039 -3.741 -0.673 1.00 96.12 201 GLY A C 1
ATOM 1386 O O . GLY A 1 201 ? 5.133 -4.189 -0.333 1.00 96.12 201 GLY A O 1
ATOM 1387 N N . THR A 1 202 ? 3.123 -4.500 -1.289 1.00 96.06 202 THR A N 1
ATOM 1388 C CA . THR A 1 202 ? 3.410 -5.874 -1.727 1.00 96.06 202 THR A CA 1
ATOM 1389 C C . THR A 1 202 ? 4.493 -5.886 -2.809 1.00 96.06 202 THR A C 1
ATOM 1391 O O . THR A 1 202 ? 4.431 -5.133 -3.784 1.00 96.06 202 THR A O 1
ATOM 1394 N N . LEU A 1 203 ? 5.491 -6.758 -2.646 1.00 95.69 203 LEU A N 1
ATOM 1395 C CA . LEU A 1 203 ? 6.565 -6.952 -3.617 1.00 95.69 203 LEU A CA 1
ATOM 1396 C C . LEU A 1 203 ? 6.119 -7.925 -4.718 1.00 95.69 203 LEU A C 1
ATOM 1398 O O . LEU A 1 203 ? 5.686 -9.032 -4.414 1.00 95.69 203 LEU A O 1
ATOM 1402 N N . ILE A 1 204 ? 6.277 -7.536 -5.985 1.00 95.94 204 ILE A N 1
ATOM 1403 C CA . ILE A 1 204 ? 5.964 -8.378 -7.150 1.00 95.94 204 ILE A CA 1
ATOM 1404 C C . ILE A 1 204 ? 7.281 -8.743 -7.849 1.00 95.94 204 ILE A C 1
ATOM 1406 O O . ILE A 1 204 ? 7.845 -7.898 -8.553 1.00 95.94 204 ILE A O 1
ATOM 1410 N N . PRO A 1 205 ? 7.820 -9.959 -7.648 1.00 96.56 205 PRO A N 1
ATOM 1411 C CA . PRO A 1 205 ? 9.075 -10.361 -8.268 1.00 96.56 205 PRO A CA 1
ATOM 1412 C C . PRO A 1 205 ? 8.876 -10.602 -9.769 1.00 96.56 205 PRO A C 1
ATOM 1414 O O . PRO A 1 205 ? 7.959 -11.310 -10.187 1.00 96.56 205 PRO A O 1
ATOM 1417 N N . ALA A 1 206 ? 9.742 -10.016 -10.597 1.00 96.12 206 ALA A N 1
ATOM 1418 C CA . ALA A 1 206 ? 9.632 -10.104 -12.050 1.00 96.12 206 ALA A CA 1
ATOM 1419 C C . ALA A 1 206 ? 10.998 -10.082 -12.752 1.00 96.12 206 ALA A C 1
ATOM 1421 O O . ALA A 1 206 ? 11.989 -9.589 -12.212 1.00 96.12 206 ALA A O 1
ATOM 1422 N N . ILE A 1 207 ? 11.032 -10.606 -13.977 1.00 96.62 207 ILE A N 1
ATOM 1423 C CA . ILE A 1 207 ? 12.198 -10.640 -14.868 1.00 96.62 207 ILE A CA 1
ATOM 1424 C C . ILE A 1 207 ? 11.913 -9.745 -16.075 1.00 96.62 207 ILE A C 1
ATOM 1426 O O . ILE A 1 207 ? 10.833 -9.817 -16.658 1.00 96.62 207 ILE A O 1
ATOM 1430 N N . LEU A 1 208 ? 12.874 -8.903 -16.462 1.00 96.69 208 LEU A N 1
ATOM 1431 C CA . LEU A 1 208 ? 12.715 -7.968 -17.577 1.00 96.69 208 LEU A CA 1
ATOM 1432 C C . LEU A 1 208 ? 12.759 -8.689 -18.933 1.00 96.69 208 LEU A C 1
ATOM 1434 O O . LEU A 1 208 ? 13.699 -9.426 -19.218 1.00 96.69 208 LEU A O 1
ATOM 1438 N N . GLU A 1 209 ? 11.780 -8.412 -19.796 1.00 95.56 209 GLU A N 1
ATOM 1439 C CA . GLU A 1 209 ? 11.799 -8.824 -21.210 1.00 95.56 209 GLU A CA 1
ATOM 1440 C C . GLU A 1 209 ? 12.512 -7.794 -22.096 1.00 95.56 209 GLU A C 1
ATOM 1442 O O . GLU A 1 209 ? 12.843 -8.065 -23.248 1.00 95.56 209 GLU A O 1
ATOM 1447 N N . THR A 1 210 ? 12.695 -6.571 -21.595 1.00 94.06 210 THR A N 1
ATOM 1448 C CA . THR A 1 210 ? 13.260 -5.443 -22.343 1.00 94.06 210 THR A CA 1
ATOM 1449 C C . THR A 1 210 ? 14.412 -4.824 -21.562 1.00 94.06 210 THR A C 1
ATOM 1451 O O . THR A 1 210 ? 14.301 -4.605 -20.356 1.00 94.06 210 THR A O 1
ATOM 1454 N N . ALA A 1 211 ? 15.518 -4.533 -22.250 1.00 91.50 211 ALA A N 1
ATOM 1455 C CA . ALA A 1 211 ? 16.654 -3.831 -21.663 1.00 91.50 211 ALA A CA 1
ATOM 1456 C C . ALA A 1 211 ? 16.281 -2.381 -21.310 1.00 91.50 211 ALA A C 1
ATOM 1458 O O . ALA A 1 211 ? 15.521 -1.734 -22.029 1.00 91.50 211 ALA A O 1
ATOM 1459 N N . ILE A 1 212 ? 16.830 -1.869 -20.209 1.00 92.81 212 ILE A N 1
ATOM 1460 C CA . ILE A 1 212 ? 16.560 -0.505 -19.743 1.00 92.81 212 ILE A CA 1
ATOM 1461 C C . ILE A 1 212 ? 17.545 0.469 -20.395 1.00 92.81 212 ILE A C 1
ATOM 1463 O O . ILE A 1 212 ? 18.754 0.245 -20.363 1.00 92.81 212 ILE A O 1
ATOM 1467 N N . ASN A 1 213 ? 17.017 1.572 -20.930 1.00 92.56 213 ASN A N 1
ATOM 1468 C CA . ASN A 1 213 ? 17.781 2.751 -21.327 1.00 92.56 213 ASN A CA 1
ATOM 1469 C C . ASN A 1 213 ? 17.069 4.013 -20.798 1.00 92.56 213 ASN A C 1
ATOM 1471 O O . ASN A 1 213 ? 15.868 4.170 -21.005 1.00 92.56 213 ASN A O 1
ATOM 1475 N N . THR A 1 214 ? 17.799 4.888 -20.102 1.00 95.62 214 THR A N 1
ATOM 1476 C CA . THR A 1 214 ? 17.284 6.130 -19.500 1.00 95.62 214 THR A CA 1
ATOM 1477 C C . THR A 1 214 ? 17.475 7.377 -20.368 1.00 95.62 214 THR A C 1
ATOM 1479 O O . THR A 1 214 ? 17.019 8.449 -19.982 1.00 95.62 214 THR A O 1
ATOM 1482 N N . ASP A 1 215 ? 18.137 7.262 -21.520 1.00 96.19 215 ASP A N 1
ATOM 1483 C CA . ASP A 1 215 ? 18.419 8.386 -22.423 1.00 96.19 215 ASP A CA 1
ATOM 1484 C C . ASP A 1 215 ? 17.153 8.907 -23.117 1.00 96.19 215 ASP A C 1
ATOM 1486 O O . ASP A 1 215 ? 17.060 10.082 -23.470 1.00 96.19 215 ASP A O 1
ATOM 1490 N N . VAL A 1 216 ? 16.165 8.030 -23.318 1.00 95.12 216 VAL A N 1
ATOM 1491 C CA . VAL A 1 216 ? 14.881 8.360 -23.941 1.00 95.12 216 VAL A CA 1
ATOM 1492 C C . VAL A 1 216 ? 13.749 7.797 -23.080 1.00 95.12 216 VAL A C 1
ATOM 1494 O O . VAL A 1 216 ? 13.785 6.613 -22.741 1.00 95.12 216 VAL A O 1
ATOM 1497 N N . PRO A 1 217 ? 12.720 8.597 -22.741 1.00 95.25 217 PRO A N 1
ATOM 1498 C CA . PRO A 1 217 ? 11.555 8.095 -22.022 1.00 95.25 217 PRO A CA 1
ATOM 1499 C C . PRO A 1 217 ? 10.846 6.978 -22.798 1.00 95.25 217 PRO A C 1
ATOM 1501 O O . PRO A 1 217 ? 10.578 7.112 -23.993 1.00 95.25 217 PRO A O 1
ATOM 1504 N N . GLY A 1 218 ? 10.504 5.888 -22.111 1.00 94.44 218 GLY A N 1
ATOM 1505 C CA . GLY A 1 218 ? 9.850 4.735 -22.722 1.00 94.44 218 GLY A CA 1
ATOM 1506 C C . GLY A 1 218 ? 9.287 3.746 -21.704 1.00 94.44 218 GLY A C 1
ATOM 1507 O O . GLY A 1 218 ? 9.426 3.923 -20.494 1.00 94.44 218 GLY A O 1
ATOM 1508 N N . TYR A 1 219 ? 8.631 2.702 -22.214 1.00 95.38 219 TYR A N 1
ATOM 1509 C CA . TYR A 1 219 ? 8.055 1.628 -21.405 1.00 95.38 219 TYR A CA 1
ATOM 1510 C C . TYR A 1 219 ? 9.028 0.461 -21.227 1.00 95.38 219 TYR A C 1
ATOM 1512 O O . TYR A 1 219 ? 9.827 0.159 -22.112 1.00 95.38 219 TYR A O 1
ATOM 1520 N N . VAL A 1 220 ? 8.887 -0.242 -20.103 1.00 94.62 220 VAL A N 1
ATOM 1521 C CA . VAL A 1 220 ? 9.600 -1.488 -19.799 1.00 94.62 220 VAL A CA 1
ATOM 1522 C C . VAL A 1 220 ? 8.576 -2.606 -19.630 1.00 94.62 220 VAL A C 1
ATOM 1524 O O . VAL A 1 220 ? 7.482 -2.381 -19.110 1.00 94.62 220 VAL A O 1
ATOM 1527 N N . ARG A 1 221 ? 8.923 -3.813 -20.081 1.00 96.19 221 ARG A N 1
ATOM 1528 C CA . ARG A 1 221 ? 8.091 -5.014 -19.945 1.00 96.19 221 ARG A CA 1
ATOM 1529 C C . ARG A 1 221 ? 8.807 -6.047 -19.085 1.00 96.19 221 ARG A C 1
ATOM 1531 O O . ARG A 1 221 ? 10.021 -6.220 -19.208 1.00 96.19 221 ARG A O 1
ATOM 1538 N N . ALA A 1 222 ? 8.051 -6.723 -18.228 1.00 96.06 222 ALA A N 1
ATOM 1539 C CA . ALA A 1 222 ? 8.555 -7.752 -17.331 1.00 96.06 222 ALA A CA 1
ATOM 1540 C C . ALA A 1 222 ? 7.516 -8.863 -17.135 1.00 96.06 222 ALA A C 1
ATOM 1542 O O . ALA A 1 222 ? 6.314 -8.606 -17.220 1.00 96.06 222 ALA A O 1
ATOM 1543 N N . VAL A 1 223 ? 7.990 -10.076 -16.850 1.00 97.00 223 VAL A N 1
ATOM 1544 C CA . VAL A 1 223 ? 7.162 -11.240 -16.511 1.00 97.00 223 VAL A CA 1
ATOM 1545 C C . VAL A 1 223 ? 7.327 -11.558 -15.038 1.00 97.00 223 VAL A C 1
ATOM 1547 O O . VAL A 1 223 ? 8.449 -11.633 -14.538 1.00 97.00 223 VAL A O 1
ATOM 1550 N N . VAL A 1 224 ? 6.203 -11.752 -14.356 1.00 97.38 224 VAL A N 1
ATOM 1551 C CA . VAL A 1 224 ? 6.148 -12.146 -12.947 1.00 97.38 224 VAL A CA 1
ATOM 1552 C C . VAL A 1 224 ? 6.756 -13.541 -12.794 1.00 97.38 224 VAL A C 1
ATOM 1554 O O . VAL A 1 224 ? 6.387 -14.463 -13.520 1.00 97.38 224 VAL A O 1
ATOM 1557 N N . SER A 1 225 ? 7.716 -13.694 -11.883 1.00 95.56 225 SER A N 1
ATOM 1558 C CA . SER A 1 225 ? 8.461 -14.949 -11.722 1.00 95.56 225 SER A CA 1
ATOM 1559 C C . SER A 1 225 ? 7.882 -15.883 -10.660 1.00 95.56 225 SER A C 1
ATOM 1561 O O . SER A 1 225 ? 8.277 -17.049 -10.611 1.00 95.56 225 SER A O 1
ATOM 1563 N N . GLN A 1 226 ? 6.981 -15.387 -9.807 1.00 94.81 226 GLN A N 1
ATOM 1564 C CA . GLN A 1 226 ? 6.331 -16.130 -8.725 1.00 94.81 226 GLN A CA 1
ATOM 1565 C C . GLN A 1 226 ? 4.919 -15.593 -8.487 1.00 94.81 226 GLN A C 1
ATOM 1567 O O . GLN A 1 226 ? 4.672 -14.411 -8.713 1.00 94.81 226 GLN A O 1
ATOM 1572 N N . ASP A 1 227 ? 4.021 -16.444 -8.000 1.00 94.38 227 ASP A N 1
ATOM 1573 C CA . ASP A 1 227 ? 2.662 -16.037 -7.635 1.00 94.38 227 ASP A CA 1
ATOM 1574 C C . ASP A 1 227 ? 2.670 -14.979 -6.512 1.00 94.38 227 ASP A C 1
ATOM 1576 O O . ASP A 1 227 ? 3.572 -14.965 -5.668 1.00 94.38 227 ASP A O 1
ATOM 1580 N N . VAL A 1 228 ? 1.665 -14.094 -6.523 1.00 90.06 228 VAL A N 1
ATOM 1581 C CA . VAL A 1 228 ? 1.506 -12.946 -5.606 1.00 90.06 228 VAL A CA 1
ATOM 1582 C C . VAL A 1 228 ? 0.144 -12.986 -4.933 1.00 90.06 228 VAL A C 1
ATOM 1584 O O . VAL A 1 228 ? -0.849 -13.231 -5.656 1.00 90.06 228 VAL A O 1
#

Foldseek 3Di:
DDDDPDDDPPDPDDDPVVVDDPVVVVVVVVVVDDPPDPCPDPCVVVVVVVVVVVVVVVVVVVVVVVVVVPDDDDDDPDDPPDDDDDDDDDDDDDDDDDDDDDDDDDDDDDDDDDDDDPPDDPPDDPPPPPQLLDDDDDDDDPPPVPDPDDDDDDDPPDDDPPDPPVPDDPPNVVCVVPVDPRHDDDDDDDDPCPPPDDDPPDDFDWDWPDDDDPPDDDDTDTDGPDDD

Solvent-accessible surface area (backbone atoms only — not comparable to full-atom values): 16542 Å² total; per-residue (Å²): 132,82,83,76,88,84,73,84,72,92,61,104,77,67,66,63,82,83,71,52,54,71,69,57,54,52,60,58,50,61,73,74,50,86,83,82,74,84,74,80,52,84,60,55,63,53,55,51,52,52,50,52,51,54,53,51,52,54,49,52,53,53,49,51,55,58,56,63,70,64,61,77,76,79,82,69,98,64,82,95,85,73,82,79,86,79,79,81,82,79,77,87,75,87,74,83,82,76,81,85,75,84,79,80,83,86,74,86,78,82,80,81,77,86,75,86,78,78,90,71,65,90,83,66,75,80,73,79,76,70,67,80,54,55,62,84,80,87,82,84,76,72,82,62,80,75,66,73,90,76,81,86,76,85,78,78,90,84,76,84,68,87,80,72,65,90,83,56,55,76,66,45,58,49,43,59,67,65,73,48,80,40,52,70,90,82,76,91,74,82,74,92,54,68,92,83,48,87,60,88,90,67,82,80,57,61,47,71,80,47,85,90,66,87,91,53,93,79,90,81,47,65,47,72,76,59,94,127

Radius of gyration: 40.03 Å; Cα contacts (8 Å, |Δi|>4): 43; chains: 1; bounding box: 99×88×87 Å

Secondary structure (DSSP, 8-state):
-PPPS------S-S-GGGTS-HHHHHHHHTTTS--------TTHHHHHHHHHHHHHHHHHHHHHHHHHTTSPPP-----S--PPPPPP------PPPPPPPPPPPPPPPPP-PPPP--S--TT--------TTPPP------TTTT-------PPPS----TT--TT--HHHHHHHHHS---SPPP-----S-GGG-PPTT----EEESS---SSS-----EEE-S--

pLDDT: mean 72.29, std 16.19, range [40.19, 97.5]

Mean predicted aligned error: 24.47 Å

Sequence (228 aa):
MPPKKGDGGNGETGDPRERESAEIIDLASRAAFPAVTDRKAKSDGLSLAAGVAVVGLLGAVTFWAMNSARTPEPEGIGNPNVAPPQAAVVQPTAQPVPNASPSPAVVPQPDPAPAPVLANNPAYQAVAAGNPYASPILAFDTSGAVNGLRLAEPPPAGQSAAGSVVGGGRAGEFASRIGGVGGAPAQARAMVNPSTTVTEGTLIPAILETAINTDVPGYVRAVVSQDV